Protein AF-A3UFX2-F1 (afdb_monomer_lite)

Foldseek 3Di:
DPDPWDPDCLLAAEEEEEEPQSVLCLLLVVVQDPNSNYDYLYHHPQAQFPPDPPVVPDDPVSNVSNVVVLVVLVVDPRHQEYEYEYQLPPDDLQRVLQRVVSNLVSVHQYEYEAHDFFFPWWLVVCLVDPCNVVPQWARPVGGPDDRVVRRVSVQVSQVVGPNGYYQDLCCLQPDPGHGQADPVRHGQAPTRGHGDNVVSVSSSVSSCVVPVVRSVSSSVSSVVPPPPPPCPVPVDFPWWKKKKWWCAPDPVRHIDIDIDIWTQDPQKTWDWRGDPPDQWIWTKIWGQDPQFKIWIWDWIHDHPPDIWIDTWIFGADPVFTWTWDDGHPITMIMGTD

Structure (mmCIF, N/CA/C/O backbone):
data_AF-A3UFX2-F1
#
_entry.id   AF-A3UFX2-F1
#
loop_
_atom_site.group_PDB
_atom_site.id
_atom_site.type_symbol
_atom_site.label_atom_id
_atom_site.label_alt_id
_atom_site.label_comp_id
_atom_site.label_asym_id
_atom_site.label_entity_id
_atom_site.label_seq_id
_atom_site.pdbx_PDB_ins_code
_atom_site.Cartn_x
_atom_site.Cartn_y
_atom_site.Cartn_z
_atom_site.occupancy
_atom_site.B_iso_or_equiv
_atom_site.auth_seq_id
_atom_site.auth_comp_id
_atom_site.auth_asym_id
_atom_site.auth_atom_id
_atom_site.pdbx_PDB_model_num
ATOM 1 N N . MET A 1 1 ? -16.419 14.878 -4.343 1.00 46.91 1 MET A N 1
ATOM 2 C CA . MET A 1 1 ? -16.082 13.608 -5.010 1.00 46.91 1 MET A CA 1
ATOM 3 C C . MET A 1 1 ? -17.329 12.763 -4.898 1.00 46.91 1 MET A C 1
ATOM 5 O O . MET A 1 1 ? -17.630 12.338 -3.795 1.00 46.91 1 MET A O 1
ATOM 9 N N . GLU A 1 2 ? -18.106 12.630 -5.972 1.00 43.47 2 GLU A N 1
ATOM 10 C CA . GLU A 1 2 ? -19.075 11.531 -6.050 1.00 43.47 2 GLU A CA 1
ATOM 11 C C . GLU A 1 2 ? -18.238 10.257 -6.154 1.00 43.47 2 GLU A C 1
ATOM 13 O O . GLU A 1 2 ? -17.475 10.089 -7.104 1.00 43.47 2 GLU A O 1
ATOM 18 N N . ALA A 1 3 ? -18.242 9.449 -5.099 1.00 51.59 3 ALA A N 1
ATOM 19 C CA . ALA A 1 3 ? -17.440 8.241 -5.040 1.00 51.59 3 ALA A CA 1
ATOM 20 C C . ALA A 1 3 ? -18.077 7.176 -5.945 1.00 51.59 3 ALA A C 1
ATOM 22 O O . ALA A 1 3 ? -19.270 6.910 -5.827 1.00 51.59 3 ALA A O 1
ATOM 23 N N . CYS A 1 4 ? -17.286 6.527 -6.804 1.00 62.62 4 CYS A N 1
ATOM 24 C CA . CYS A 1 4 ? -17.696 5.334 -7.559 1.00 62.62 4 CYS A CA 1
ATOM 25 C C . CYS A 1 4 ? -17.788 4.092 -6.650 1.00 62.62 4 CYS A C 1
ATOM 27 O O . CYS A 1 4 ? -17.358 3.003 -7.029 1.00 62.62 4 CYS A O 1
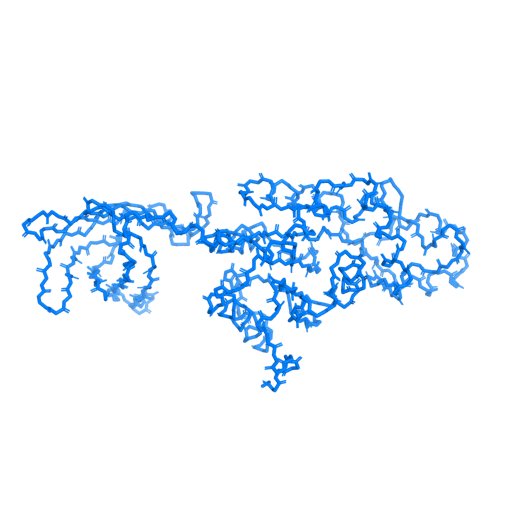ATOM 29 N N . LEU A 1 5 ? -18.281 4.261 -5.423 1.00 70.25 5 LEU A N 1
ATOM 30 C CA . LEU A 1 5 ? -18.506 3.159 -4.506 1.00 70.25 5 LEU A CA 1
ATOM 31 C C . LEU A 1 5 ? -19.819 2.467 -4.889 1.00 70.25 5 LEU A C 1
ATOM 33 O O . LEU A 1 5 ? -20.807 3.150 -5.176 1.00 70.25 5 LEU A O 1
ATOM 37 N N . PRO A 1 6 ? -19.855 1.128 -4.920 1.00 70.56 6 PRO A N 1
ATOM 38 C CA . PRO A 1 6 ? -21.093 0.393 -5.144 1.00 70.56 6 PRO A CA 1
ATOM 39 C C . PRO A 1 6 ? -22.144 0.762 -4.097 1.00 70.56 6 PRO A C 1
ATOM 41 O O . PRO A 1 6 ? -21.811 1.030 -2.948 1.00 70.56 6 PRO A O 1
ATOM 44 N N . ALA A 1 7 ? -23.417 0.770 -4.497 1.00 69.75 7 ALA A N 1
ATOM 45 C CA . ALA A 1 7 ? -24.518 1.122 -3.599 1.00 69.75 7 ALA A CA 1
ATOM 46 C C . ALA A 1 7 ? -24.671 0.136 -2.426 1.00 69.75 7 ALA A C 1
ATOM 48 O O . ALA A 1 7 ? -25.168 0.518 -1.371 1.00 69.75 7 ALA A O 1
ATOM 49 N N . ASP A 1 8 ? -24.237 -1.112 -2.616 1.00 77.50 8 ASP A N 1
ATOM 50 C CA . ASP A 1 8 ? -24.157 -2.123 -1.570 1.00 77.50 8 ASP A CA 1
ATOM 51 C C . ASP A 1 8 ? -22.688 -2.437 -1.270 1.00 77.50 8 ASP A C 1
ATOM 53 O O . ASP A 1 8 ? -21.942 -2.916 -2.130 1.00 77.50 8 ASP A O 1
ATOM 57 N N . LEU A 1 9 ? -22.280 -2.121 -0.042 1.00 81.00 9 LEU A N 1
ATOM 58 C CA . LEU A 1 9 ? -20.939 -2.364 0.477 1.00 81.00 9 LEU A CA 1
ATOM 59 C C . LEU A 1 9 ? -20.921 -3.452 1.555 1.00 81.00 9 LEU A C 1
ATOM 61 O O . LEU A 1 9 ? -19.837 -3.772 2.027 1.00 81.00 9 LEU A O 1
ATOM 65 N N . SER A 1 10 ? -22.079 -4.015 1.920 1.00 77.44 10 SER A N 1
ATOM 66 C CA . SER A 1 10 ? -22.218 -4.961 3.041 1.00 77.44 10 SER A CA 1
ATOM 67 C C . SER A 1 10 ? -21.550 -6.311 2.781 1.00 77.44 10 SER A C 1
ATOM 69 O O . SER A 1 10 ? -21.202 -7.036 3.707 1.00 77.44 10 SER A O 1
ATOM 71 N N . SER A 1 11 ? -21.352 -6.651 1.508 1.00 78.00 11 SER A N 1
ATOM 72 C CA . SER A 1 11 ? -20.624 -7.844 1.084 1.00 78.00 11 SER A CA 1
ATOM 73 C C . SER A 1 11 ? -19.126 -7.600 0.909 1.00 78.00 11 SER A C 1
ATOM 75 O O . SER A 1 11 ? -18.407 -8.552 0.635 1.00 78.00 11 SER A O 1
ATOM 77 N N . LYS A 1 12 ? -18.633 -6.362 1.036 1.00 80.56 12 LYS A N 1
ATOM 78 C CA . LYS A 1 12 ? -17.248 -6.008 0.707 1.00 80.56 12 LYS A CA 1
ATOM 79 C C . LYS A 1 12 ? -16.355 -5.968 1.932 1.00 80.56 12 LYS A C 1
ATOM 81 O O . LYS A 1 12 ? -16.474 -5.063 2.748 1.00 80.56 12 LYS A O 1
ATOM 86 N N . LYS A 1 13 ? -15.397 -6.891 1.977 1.00 90.75 13 LYS A N 1
ATOM 87 C CA . LYS A 1 13 ? -14.519 -7.106 3.134 1.00 90.75 13 LYS A CA 1
ATOM 88 C C . LYS A 1 13 ? -13.084 -6.629 2.943 1.00 90.75 13 LYS A C 1
ATOM 90 O O . LYS A 1 13 ? -12.359 -6.476 3.924 1.00 90.75 13 LYS A O 1
ATOM 95 N N . VAL A 1 14 ? -12.659 -6.424 1.694 1.00 96.69 14 VAL A N 1
ATOM 96 C CA . VAL A 1 14 ? -11.266 -6.102 1.357 1.00 96.69 14 VAL A CA 1
ATOM 97 C C . VAL A 1 14 ? -11.188 -4.717 0.731 1.00 96.69 14 VAL A C 1
ATOM 99 O O . VAL A 1 14 ? -11.785 -4.471 -0.318 1.00 96.69 14 VAL A O 1
ATOM 102 N N . LEU A 1 15 ? -10.425 -3.814 1.345 1.00 97.31 15 LEU A N 1
ATOM 103 C CA . LEU A 1 15 ? -10.184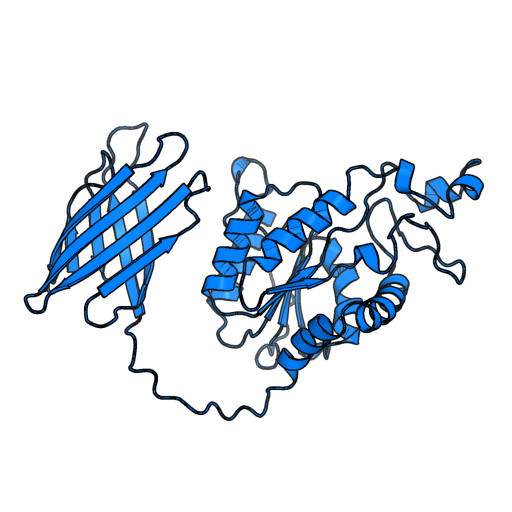 -2.474 0.815 1.00 97.31 15 LEU A CA 1
ATOM 104 C C . LEU A 1 15 ? -8.785 -2.361 0.201 1.00 97.31 15 LEU A C 1
ATOM 106 O O . LEU A 1 15 ? -7.785 -2.449 0.902 1.00 97.31 15 LEU A O 1
ATOM 110 N N . LEU A 1 16 ? -8.714 -2.073 -1.096 1.00 97.94 16 LEU A N 1
ATOM 111 C CA . LEU A 1 16 ? -7.504 -1.649 -1.794 1.00 97.94 16 LEU A CA 1
ATOM 112 C C . LEU A 1 16 ? -7.359 -0.123 -1.719 1.00 97.94 16 LEU A C 1
ATOM 114 O O . LEU A 1 16 ? -8.170 0.613 -2.292 1.00 97.94 16 LEU A O 1
ATOM 118 N N . ILE A 1 17 ? -6.287 0.360 -1.091 1.00 97.88 17 ILE A N 1
ATOM 119 C CA . ILE A 1 17 ? -5.872 1.768 -1.158 1.00 97.88 17 ILE A CA 1
ATOM 120 C C . ILE A 1 17 ? -4.557 1.890 -1.928 1.00 97.88 17 ILE A C 1
ATOM 122 O O . ILE A 1 17 ? -3.595 1.173 -1.657 1.00 97.88 17 ILE A O 1
ATOM 126 N N . ALA A 1 18 ? -4.519 2.782 -2.926 1.00 97.44 18 ALA A N 1
ATOM 127 C CA . ALA A 1 18 ? -3.348 2.879 -3.796 1.00 97.44 18 ALA A CA 1
ATOM 128 C C . ALA A 1 18 ? -3.202 4.173 -4.596 1.00 97.44 18 ALA A C 1
ATOM 130 O O . ALA A 1 18 ? -4.171 4.893 -4.833 1.00 97.44 18 ALA A O 1
ATOM 131 N N . ASP A 1 19 ? -2.009 4.417 -5.129 1.00 96.88 19 ASP A N 1
ATOM 132 C CA . ASP A 1 19 ? -1.825 5.372 -6.226 1.00 96.88 19 ASP A CA 1
ATOM 133 C C . ASP A 1 19 ? -2.115 4.736 -7.606 1.00 96.88 19 ASP A C 1
ATOM 135 O O . ASP A 1 19 ? -3.010 3.906 -7.723 1.00 96.88 19 ASP A O 1
ATOM 139 N N . SER A 1 20 ? -1.407 5.102 -8.681 1.00 96.06 20 SER A N 1
ATOM 140 C CA . SER A 1 20 ? -1.638 4.525 -10.016 1.00 96.06 20 SER A CA 1
ATOM 141 C C . SER A 1 20 ? -1.363 3.018 -10.081 1.00 96.06 20 SER A C 1
ATOM 143 O O . SER A 1 20 ? -1.958 2.330 -10.910 1.00 96.06 20 SER A O 1
ATOM 145 N N . TYR A 1 21 ? -0.557 2.489 -9.159 1.00 97.25 21 TYR A N 1
ATOM 146 C CA . TYR A 1 21 ? -0.215 1.070 -9.062 1.00 97.25 21 TYR A CA 1
ATOM 147 C C . TYR A 1 21 ? -1.401 0.210 -8.595 1.00 97.25 21 TYR A C 1
ATOM 149 O O . TYR A 1 21 ? -1.372 -1.019 -8.708 1.00 97.25 21 TYR A O 1
ATOM 157 N N . GLY A 1 22 ? -2.468 0.834 -8.083 1.00 96.56 22 GLY A N 1
ATOM 158 C CA . GLY A 1 22 ? -3.699 0.136 -7.720 1.00 96.56 22 GLY A CA 1
ATOM 159 C C . GLY A 1 22 ? -4.424 -0.452 -8.921 1.00 96.56 22 GLY A C 1
ATOM 160 O O . GLY A 1 22 ? -4.893 -1.582 -8.845 1.00 96.56 22 GLY A O 1
ATOM 161 N N . ALA A 1 23 ? -4.469 0.270 -10.045 1.00 94.44 23 ALA A N 1
ATOM 162 C CA . ALA A 1 23 ? -5.217 -0.161 -11.228 1.00 94.44 23 ALA A CA 1
ATOM 163 C C . ALA A 1 23 ? -4.697 -1.493 -11.797 1.00 94.44 23 ALA A C 1
ATOM 165 O O . ALA A 1 23 ? -5.484 -2.358 -12.162 1.00 94.44 23 ALA A O 1
ATOM 166 N N . GLU A 1 24 ? -3.379 -1.685 -11.800 1.00 94.50 24 GLU A N 1
ATOM 167 C CA . GLU A 1 24 ? -2.724 -2.933 -12.220 1.00 94.50 24 GLU A CA 1
ATOM 168 C C . GLU A 1 24 ? -2.763 -4.036 -11.145 1.00 94.50 24 GLU A C 1
ATOM 170 O O . GLU A 1 24 ? -2.555 -5.207 -11.447 1.00 94.50 24 GLU A O 1
ATOM 175 N N . THR A 1 25 ? -3.073 -3.685 -9.894 1.00 96.50 25 THR A N 1
ATOM 176 C CA . THR A 1 25 ? -3.201 -4.642 -8.781 1.00 96.50 25 THR A CA 1
ATOM 177 C C . THR A 1 25 ? -4.610 -5.228 -8.678 1.00 96.50 25 THR A C 1
ATOM 179 O O . THR A 1 25 ? -4.762 -6.359 -8.233 1.00 96.50 25 THR A O 1
ATOM 182 N N . ILE A 1 26 ? -5.645 -4.512 -9.125 1.00 96.06 26 ILE A N 1
ATOM 183 C CA . ILE A 1 26 ? -7.027 -5.026 -9.162 1.00 96.06 26 ILE A CA 1
ATOM 184 C C . ILE A 1 26 ? -7.133 -6.379 -9.890 1.00 96.06 26 ILE A C 1
ATOM 186 O O . ILE A 1 26 ? -7.601 -7.321 -9.254 1.00 96.06 26 ILE A O 1
ATOM 190 N N . PRO A 1 27 ? -6.667 -6.545 -11.147 1.00 95.44 27 PRO A N 1
ATOM 191 C CA . PRO A 1 27 ? -6.784 -7.832 -11.838 1.00 95.44 27 PRO A CA 1
ATOM 192 C C . PRO A 1 27 ? -6.003 -8.960 -11.149 1.00 95.44 27 PRO A C 1
ATOM 194 O O . PRO A 1 27 ? -6.374 -10.122 -11.279 1.00 95.44 27 PRO A O 1
ATOM 197 N N . LEU A 1 28 ? -4.945 -8.635 -10.396 1.00 95.19 28 LEU A N 1
ATOM 198 C CA . LEU A 1 28 ? -4.236 -9.602 -9.558 1.00 95.19 28 LEU A CA 1
ATOM 199 C C . LEU A 1 28 ? -5.112 -10.051 -8.376 1.00 95.19 28 LEU A C 1
ATOM 201 O O . LEU A 1 28 ? -5.245 -11.245 -8.134 1.00 95.19 28 LEU A O 1
ATOM 205 N N . LEU A 1 29 ? -5.755 -9.115 -7.672 1.00 96.56 29 LEU A N 1
ATOM 206 C CA . LEU A 1 29 ? -6.655 -9.440 -6.559 1.00 96.56 29 LEU A CA 1
ATOM 207 C C . LEU A 1 29 ? -7.894 -10.214 -7.017 1.00 96.56 29 LEU A C 1
ATOM 209 O O . LEU A 1 29 ? -8.311 -11.140 -6.330 1.00 96.56 29 LEU A O 1
ATOM 213 N N . GLU A 1 30 ? -8.450 -9.888 -8.184 1.00 96.12 30 GLU A N 1
ATOM 214 C CA . GLU A 1 30 ? -9.605 -10.587 -8.768 1.00 96.12 30 GLU A CA 1
ATOM 215 C C . GLU A 1 30 ? -9.309 -12.053 -9.137 1.00 96.12 30 GLU A C 1
ATOM 217 O O . GLU A 1 30 ? -10.238 -12.837 -9.332 1.00 96.12 30 GLU A O 1
ATOM 222 N N . ARG A 1 31 ? -8.031 -12.462 -9.200 1.00 95.31 31 ARG A N 1
ATOM 223 C CA . ARG A 1 31 ? -7.659 -13.884 -9.320 1.00 95.31 31 ARG A CA 1
ATOM 224 C C . ARG A 1 31 ? -7.886 -14.659 -8.029 1.00 95.31 31 ARG A C 1
ATOM 226 O O . ARG A 1 31 ? -8.147 -15.858 -8.088 1.00 95.31 31 ARG A O 1
ATOM 233 N N . TRP A 1 32 ? -7.783 -13.994 -6.883 1.00 95.56 32 TRP A N 1
ATOM 234 C CA . TRP A 1 32 ? -7.834 -14.635 -5.569 1.00 95.56 32 TRP A CA 1
ATOM 235 C C . TRP A 1 32 ? -9.130 -14.359 -4.824 1.00 95.56 32 TRP A C 1
ATOM 237 O O . TRP A 1 32 ? -9.542 -15.166 -3.997 1.00 95.56 32 TRP A O 1
ATOM 247 N N . LEU A 1 33 ? -9.767 -13.230 -5.115 1.00 95.94 33 LEU A N 1
ATOM 248 C CA . LEU A 1 33 ? -10.942 -12.738 -4.423 1.00 95.94 33 LEU A CA 1
ATOM 249 C C . LEU A 1 33 ? -12.073 -12.503 -5.426 1.00 95.94 33 LEU A C 1
ATOM 251 O O . LEU A 1 33 ? -11.826 -11.991 -6.520 1.00 95.94 33 LEU A O 1
ATOM 255 N N . PRO A 1 34 ? -13.329 -12.799 -5.061 1.00 93.69 34 PRO A N 1
ATOM 256 C CA . PRO A 1 34 ? -14.470 -12.357 -5.847 1.00 93.69 34 PRO A CA 1
ATOM 257 C C . PRO A 1 34 ? -14.454 -10.827 -6.016 1.00 93.69 34 PRO A C 1
ATOM 259 O O . PRO A 1 34 ? -14.255 -10.089 -5.051 1.00 93.69 34 PRO A O 1
ATOM 262 N N . SER A 1 35 ? -14.679 -10.325 -7.232 1.00 91.69 35 SER A N 1
ATOM 263 C CA . SER A 1 35 ? -14.623 -8.881 -7.531 1.00 91.69 35 SER A CA 1
ATOM 264 C C . SER A 1 35 ? -15.614 -8.055 -6.700 1.00 91.69 35 SER A C 1
ATOM 266 O O . SER A 1 35 ? -15.398 -6.876 -6.416 1.00 91.69 35 SER A O 1
ATOM 268 N N . ASP A 1 36 ? -16.727 -8.665 -6.289 1.00 89.50 36 ASP A N 1
ATOM 269 C CA . ASP A 1 36 ? -17.715 -8.037 -5.420 1.00 89.50 36 ASP A CA 1
ATOM 270 C C . ASP A 1 36 ? -17.241 -7.896 -3.967 1.00 89.50 36 ASP A C 1
ATOM 272 O O . ASP A 1 36 ? -17.799 -7.050 -3.283 1.00 89.50 36 ASP A O 1
ATOM 276 N N . GLN A 1 37 ? -16.170 -8.573 -3.535 1.00 92.62 37 GLN A N 1
ATOM 277 C CA . GLN A 1 37 ? -15.554 -8.440 -2.203 1.00 92.62 37 GLN A CA 1
ATOM 278 C C . GLN A 1 37 ? -14.554 -7.278 -2.092 1.00 92.62 37 GLN A C 1
ATOM 280 O O . GLN A 1 37 ? -14.164 -6.909 -0.982 1.00 92.62 37 GLN A O 1
ATOM 285 N N . ILE A 1 38 ? -14.142 -6.695 -3.222 1.00 94.62 38 ILE A N 1
ATOM 286 C CA . ILE A 1 38 ? -13.094 -5.670 -3.280 1.00 94.62 38 ILE A CA 1
ATOM 287 C C . ILE A 1 38 ? -13.726 -4.267 -3.317 1.00 94.62 38 ILE A C 1
ATOM 289 O O . ILE A 1 38 ? -14.623 -3.975 -4.120 1.00 94.62 38 ILE A O 1
ATOM 293 N N . ILE A 1 39 ? -13.245 -3.376 -2.451 1.00 95.12 39 ILE A N 1
ATOM 294 C CA . ILE A 1 39 ? -13.417 -1.918 -2.533 1.00 95.12 39 ILE A CA 1
ATOM 295 C C . ILE A 1 39 ? -12.091 -1.339 -3.003 1.00 95.12 39 ILE A C 1
ATOM 297 O O . ILE A 1 39 ? -11.036 -1.782 -2.568 1.00 95.12 39 ILE A O 1
ATOM 301 N N . SER A 1 40 ? -12.127 -0.338 -3.874 1.00 95.81 40 SER A N 1
ATOM 302 C CA . SER A 1 40 ? -10.921 0.264 -4.433 1.00 95.81 40 SER A CA 1
ATOM 303 C C . SER A 1 40 ? -10.983 1.783 -4.304 1.00 95.81 40 SER A C 1
ATOM 305 O O . SER A 1 40 ? -11.872 2.423 -4.867 1.00 95.81 40 SER A O 1
ATOM 307 N N . ILE A 1 41 ? -10.045 2.365 -3.552 1.00 96.25 41 ILE A N 1
ATOM 308 C CA . ILE A 1 41 ? -9.868 3.818 -3.415 1.00 96.25 41 ILE A CA 1
ATOM 309 C C . ILE A 1 41 ? -8.497 4.185 -3.990 1.00 96.25 41 ILE A C 1
ATOM 311 O O . ILE A 1 41 ? -7.496 4.346 -3.283 1.00 96.25 41 ILE A O 1
ATOM 315 N N . VAL A 1 42 ? -8.461 4.311 -5.315 1.00 96.00 42 VAL A N 1
ATOM 316 C CA . VAL A 1 42 ? -7.240 4.396 -6.128 1.00 96.00 42 VAL A CA 1
ATOM 317 C C . VAL A 1 42 ? -7.166 5.746 -6.837 1.00 96.00 42 VAL A C 1
ATOM 319 O O . VAL A 1 42 ? -8.147 6.202 -7.422 1.00 96.00 42 VAL A O 1
ATOM 322 N N . THR A 1 43 ? -6.019 6.426 -6.785 1.00 95.56 43 THR A N 1
ATOM 323 C CA . THR A 1 43 ? -5.811 7.694 -7.513 1.00 95.56 43 THR A CA 1
ATOM 324 C C . THR A 1 43 ? -4.337 7.925 -7.811 1.00 95.56 43 THR A C 1
ATOM 326 O O . THR A 1 43 ? -3.525 8.034 -6.895 1.00 95.56 43 THR A O 1
ATOM 329 N N . GLY A 1 44 ? -4.002 8.066 -9.096 1.00 95.06 44 GLY A N 1
ATOM 330 C CA . GLY A 1 44 ? -2.636 8.312 -9.561 1.00 95.06 44 GLY A CA 1
ATOM 331 C C . GLY A 1 44 ? -1.938 9.461 -8.829 1.00 95.06 44 GLY A C 1
ATOM 332 O O . GLY A 1 44 ? -2.511 10.532 -8.647 1.00 95.06 44 GLY A O 1
ATOM 333 N N . GLY A 1 45 ? -0.695 9.225 -8.403 1.00 92.62 45 GLY A N 1
ATOM 334 C CA . GLY A 1 45 ? 0.141 10.211 -7.709 1.00 92.62 45 GLY A CA 1
ATOM 335 C C . GLY A 1 45 ? -0.204 10.467 -6.235 1.00 92.62 45 GLY A C 1
ATOM 336 O O . GLY A 1 45 ? 0.552 11.168 -5.565 1.00 92.62 45 GLY A O 1
ATOM 337 N N . CYS A 1 46 ? -1.293 9.900 -5.702 1.00 93.88 46 CYS A N 1
ATOM 338 C CA . CYS A 1 46 ? -1.670 10.055 -4.296 1.00 93.88 46 CYS A CA 1
ATOM 339 C C . CYS A 1 46 ? -1.275 8.818 -3.475 1.00 93.88 46 CYS A C 1
ATOM 341 O O . CYS A 1 46 ? -2.077 7.899 -3.287 1.00 93.88 46 CYS A O 1
ATOM 343 N N . VAL A 1 47 ? -0.039 8.821 -2.971 1.00 94.06 47 VAL A N 1
ATOM 344 C CA . VAL A 1 47 ? 0.530 7.759 -2.122 1.00 94.06 47 VAL A CA 1
ATOM 345 C C . VAL A 1 47 ? -0.276 7.629 -0.812 1.00 94.06 47 VAL A C 1
ATOM 347 O O . VAL A 1 47 ? -0.426 8.649 -0.122 1.00 94.06 47 VAL A O 1
ATOM 350 N N . PRO A 1 48 ? -0.771 6.427 -0.454 1.00 95.31 48 PRO A N 1
ATOM 351 C CA . PRO A 1 48 ? -1.570 6.175 0.746 1.00 95.31 48 PRO A CA 1
ATOM 352 C C . PRO A 1 48 ? -0.676 6.101 1.994 1.00 95.31 48 PRO A C 1
ATOM 354 O O . PRO A 1 48 ? -0.255 5.022 2.394 1.00 95.31 48 PRO A O 1
ATOM 357 N N . ILE A 1 49 ? -0.362 7.259 2.578 1.00 92.94 49 ILE A N 1
ATOM 358 C CA . ILE A 1 49 ? 0.378 7.368 3.847 1.00 92.94 49 ILE A CA 1
ATOM 359 C C . ILE A 1 49 ? -0.463 8.081 4.906 1.00 92.94 49 ILE A C 1
ATOM 361 O O . ILE A 1 49 ? -1.224 9.001 4.578 1.00 92.94 49 ILE A O 1
ATOM 365 N N . TYR A 1 50 ? -0.285 7.686 6.166 1.00 92.00 50 TYR A N 1
ATOM 366 C CA . TYR A 1 50 ? -0.977 8.231 7.326 1.00 92.00 50 TYR A CA 1
ATOM 367 C C . TYR A 1 50 ? -0.081 8.302 8.573 1.00 92.00 50 TYR A C 1
ATOM 369 O O . TYR A 1 50 ? 0.569 7.316 8.884 1.00 92.00 50 TYR A O 1
ATOM 377 N N . PRO A 1 51 ? -0.104 9.413 9.334 1.00 88.56 51 PRO A N 1
ATOM 378 C CA . PRO A 1 51 ? -0.630 10.702 8.914 1.00 88.56 51 PRO A CA 1
ATOM 379 C C . PRO A 1 51 ? 0.205 11.235 7.747 1.00 88.56 51 PRO A C 1
ATOM 381 O O . PRO A 1 51 ? 1.368 10.883 7.564 1.00 88.56 51 PRO A O 1
ATOM 384 N N . GLU A 1 52 ? -0.375 12.113 6.937 1.00 80.56 52 GLU A N 1
ATOM 385 C CA . GLU A 1 52 ? 0.364 12.644 5.800 1.00 80.56 52 GLU A CA 1
ATOM 386 C C . GLU A 1 52 ? 1.492 13.571 6.261 1.00 80.56 52 GLU A C 1
ATOM 388 O O . GLU A 1 52 ? 1.288 14.709 6.698 1.00 80.56 52 GLU A O 1
ATOM 393 N N . SER A 1 53 ? 2.714 13.063 6.174 1.00 69.69 53 SER A N 1
ATOM 394 C CA . SER A 1 53 ? 3.911 13.800 6.519 1.00 69.69 53 SER A CA 1
ATOM 395 C C . SER A 1 53 ? 4.214 14.864 5.457 1.00 69.69 53 SER A C 1
ATOM 397 O O . SER A 1 53 ? 4.094 14.650 4.252 1.00 69.69 53 SER A O 1
ATOM 399 N N . GLY A 1 54 ? 4.571 16.075 5.894 1.00 64.31 54 GLY A N 1
ATOM 400 C CA . GLY A 1 54 ? 4.924 17.153 4.962 1.00 64.31 54 GLY A CA 1
ATOM 401 C C . GLY A 1 54 ? 3.768 17.634 4.073 1.00 64.31 54 GLY A C 1
ATOM 402 O O . GLY A 1 54 ? 4.010 18.033 2.929 1.00 64.31 54 GLY A O 1
ATOM 403 N N . ALA A 1 55 ? 2.537 17.642 4.606 1.00 56.56 55 ALA A N 1
ATOM 404 C CA . ALA A 1 55 ? 1.303 18.087 3.945 1.00 56.56 55 ALA A CA 1
ATOM 405 C C . ALA A 1 55 ? 1.405 19.434 3.190 1.00 56.56 55 ALA A C 1
ATOM 407 O O . ALA A 1 55 ? 0.595 19.715 2.320 1.00 56.56 55 ALA A O 1
ATOM 408 N N . SER A 1 56 ? 2.414 20.273 3.432 1.00 58.66 56 SER A N 1
ATOM 409 C CA . SER A 1 56 ? 2.626 21.500 2.654 1.00 58.66 56 SER A CA 1
ATOM 410 C C . SER A 1 56 ? 3.066 21.274 1.197 1.00 58.66 56 SER A C 1
ATOM 412 O O . SER A 1 56 ? 2.944 22.197 0.395 1.00 58.66 56 SER A O 1
ATOM 414 N N . SER A 1 57 ? 3.572 20.088 0.832 1.00 76.81 57 SER A N 1
ATOM 415 C CA . SER A 1 57 ? 4.134 19.818 -0.507 1.00 76.81 57 SER A CA 1
ATOM 416 C C . SER A 1 57 ? 3.225 19.023 -1.451 1.00 76.81 57 SER A C 1
ATOM 418 O O . SER A 1 57 ? 3.455 19.020 -2.661 1.00 76.81 57 SER A O 1
ATOM 420 N N . ARG A 1 58 ? 2.187 18.359 -0.931 1.00 83.88 58 ARG A N 1
ATOM 421 C CA . ARG A 1 58 ? 1.282 17.526 -1.735 1.00 83.88 58 ARG A CA 1
ATOM 422 C C . ARG A 1 58 ? 0.031 18.292 -2.159 1.00 83.88 58 ARG A C 1
ATOM 424 O O . ARG A 1 58 ? -0.458 19.111 -1.382 1.00 83.88 58 ARG A O 1
ATOM 431 N N . PRO A 1 59 ? -0.541 18.007 -3.344 1.00 90.44 59 PRO A N 1
ATOM 432 C CA . PRO A 1 59 ? -1.804 18.611 -3.754 1.00 90.44 59 PRO A CA 1
ATOM 433 C C . PRO A 1 59 ? -2.902 18.366 -2.713 1.00 90.44 59 PRO A C 1
ATOM 435 O O . PRO A 1 59 ? -3.074 17.238 -2.255 1.00 90.44 59 PRO A O 1
ATOM 438 N N . GLU A 1 60 ? -3.687 19.395 -2.388 1.00 91.12 60 GLU A N 1
ATOM 439 C CA . GLU A 1 60 ? -4.794 19.318 -1.417 1.00 91.12 60 GLU A CA 1
ATOM 440 C C . GLU A 1 60 ? -5.778 18.173 -1.732 1.00 91.12 60 GLU A C 1
ATOM 442 O O . GLU A 1 60 ? -6.342 17.545 -0.835 1.00 91.12 60 GLU A O 1
ATOM 447 N N . SER A 1 61 ? -5.957 17.850 -3.017 1.00 92.75 61 SER A N 1
ATOM 448 C CA . SER A 1 61 ? -6.770 16.718 -3.464 1.00 92.75 61 SER A CA 1
ATOM 449 C C . SER A 1 61 ? -6.254 15.371 -2.956 1.00 92.75 61 SER A C 1
ATOM 451 O O . SER A 1 61 ? -7.070 14.555 -2.532 1.00 92.75 61 SER A O 1
ATOM 453 N N . CYS A 1 62 ? -4.935 15.142 -2.955 1.00 93.00 62 CYS A N 1
ATOM 454 C CA . CYS A 1 62 ? -4.351 13.922 -2.397 1.00 93.00 62 CYS A CA 1
ATOM 455 C C . CYS A 1 62 ? -4.507 13.877 -0.879 1.00 93.00 62 CYS A C 1
ATOM 457 O O . CYS A 1 62 ? -4.817 12.820 -0.342 1.00 93.00 62 CYS A O 1
ATOM 459 N N . GLN A 1 63 ? -4.393 15.022 -0.203 1.00 91.25 63 GLN A N 1
ATOM 460 C CA . GLN A 1 63 ? -4.544 15.071 1.252 1.00 91.25 63 GLN A CA 1
ATOM 461 C C . GLN A 1 63 ? -5.962 14.746 1.696 1.00 91.25 63 GLN A C 1
ATOM 463 O O . GLN A 1 63 ? -6.190 13.934 2.591 1.00 91.25 63 GLN A O 1
ATOM 468 N N . ARG A 1 64 ? -6.944 15.341 1.014 1.00 92.19 64 ARG A N 1
ATOM 469 C CA . ARG A 1 64 ? -8.356 15.022 1.222 1.00 92.19 64 ARG A CA 1
ATOM 470 C C . ARG A 1 64 ? -8.667 13.565 0.904 1.00 92.19 64 ARG A C 1
ATOM 472 O O . ARG A 1 64 ? -9.481 12.971 1.599 1.00 92.19 64 ARG A O 1
ATOM 479 N N . LEU A 1 65 ? -8.048 13.003 -0.133 1.00 94.06 65 LEU A N 1
ATOM 480 C CA . LEU A 1 65 ? -8.228 11.597 -0.477 1.00 94.06 65 LEU A CA 1
ATOM 481 C C . LEU A 1 65 ? -7.627 10.670 0.583 1.00 94.06 65 LEU A C 1
ATOM 483 O O . LEU A 1 65 ? -8.279 9.706 0.960 1.00 94.06 65 LEU A O 1
ATOM 487 N N . ASN A 1 66 ? -6.418 10.953 1.070 1.00 94.12 66 ASN A N 1
ATOM 488 C CA . ASN A 1 66 ? -5.805 10.160 2.131 1.00 94.12 66 ASN A CA 1
ATOM 489 C C . ASN A 1 66 ? -6.638 10.240 3.403 1.00 94.12 66 ASN A C 1
ATOM 491 O O . ASN A 1 66 ? -7.012 9.199 3.922 1.00 94.12 66 ASN A O 1
ATOM 495 N N . ARG A 1 67 ? -7.056 11.437 3.826 1.00 94.12 67 ARG A N 1
ATOM 496 C CA . ARG A 1 67 ? -8.000 11.570 4.941 1.00 94.12 67 ARG A CA 1
ATOM 497 C C . ARG A 1 67 ? -9.246 10.706 4.737 1.00 94.12 67 ARG A C 1
ATOM 499 O O . ARG A 1 67 ? -9.551 9.890 5.587 1.00 94.12 67 ARG A O 1
ATOM 506 N N . PHE A 1 68 ? -9.882 10.807 3.570 1.00 95.19 68 PHE A N 1
ATOM 507 C CA . PHE A 1 68 ? -11.040 9.980 3.238 1.00 95.19 68 PHE A CA 1
ATOM 508 C C . PHE A 1 68 ? -10.750 8.472 3.315 1.00 95.19 68 PHE A C 1
ATOM 510 O O . PHE A 1 68 ? -11.590 7.737 3.813 1.00 95.19 68 PHE A O 1
ATOM 517 N N . ARG A 1 69 ? -9.583 7.997 2.853 1.00 96.06 69 ARG A N 1
ATOM 518 C CA . ARG A 1 69 ? -9.198 6.577 2.948 1.00 96.06 69 ARG A CA 1
ATOM 519 C C . ARG A 1 69 ? -9.171 6.098 4.392 1.00 96.06 69 ARG A C 1
ATOM 521 O O . ARG A 1 69 ? -9.753 5.063 4.676 1.00 96.06 69 ARG A O 1
ATOM 528 N N . TYR A 1 70 ? -8.495 6.828 5.272 1.00 96.19 70 TYR A N 1
ATOM 529 C CA . TYR A 1 70 ? -8.298 6.389 6.653 1.00 96.19 70 TYR A CA 1
ATOM 530 C C . TYR A 1 70 ? -9.543 6.621 7.515 1.00 96.19 70 TYR A C 1
ATOM 532 O O . TYR A 1 70 ? -9.898 5.728 8.276 1.00 96.19 70 TYR A O 1
ATOM 540 N N . ASP A 1 71 ? -10.280 7.716 7.300 1.00 94.81 71 ASP A N 1
ATOM 541 C CA . ASP A 1 71 ? -11.604 7.916 7.908 1.00 94.81 71 ASP A CA 1
ATOM 542 C C . ASP A 1 71 ? -12.545 6.761 7.518 1.00 94.81 71 ASP A C 1
ATOM 544 O O . ASP A 1 71 ? -13.171 6.148 8.376 1.00 94.81 71 ASP A O 1
ATOM 548 N N . TYR A 1 72 ? -12.567 6.379 6.235 1.00 94.81 72 TYR A N 1
ATOM 549 C CA . TYR A 1 72 ? -13.365 5.248 5.759 1.00 94.81 72 TYR A CA 1
ATOM 550 C C . TYR A 1 72 ? -12.945 3.916 6.392 1.00 94.81 72 TYR A C 1
ATOM 552 O O . TYR A 1 72 ? -13.803 3.079 6.642 1.00 94.81 72 TYR A O 1
ATOM 560 N N . ILE A 1 73 ? -11.651 3.694 6.647 1.00 95.50 73 ILE A N 1
ATOM 561 C CA . ILE A 1 73 ? -11.184 2.484 7.339 1.00 95.50 73 ILE A CA 1
ATOM 562 C C . ILE A 1 73 ? -11.683 2.480 8.791 1.00 95.50 73 ILE A C 1
ATOM 564 O O . ILE A 1 73 ? -12.220 1.471 9.236 1.00 95.50 73 ILE A O 1
ATOM 568 N N . ALA A 1 74 ? -11.552 3.596 9.514 1.00 93.94 74 ALA A N 1
ATOM 569 C CA . ALA A 1 74 ? -11.984 3.693 10.911 1.00 93.94 74 ALA A CA 1
ATOM 570 C C . ALA A 1 74 ? -13.504 3.593 11.100 1.00 93.94 74 ALA A C 1
ATOM 572 O O . ALA A 1 74 ? -13.964 3.111 12.129 1.00 93.94 74 ALA A O 1
ATOM 573 N N . GLU A 1 75 ? -14.289 4.059 10.129 1.00 93.25 75 GLU A N 1
ATOM 574 C CA . GLU A 1 75 ? -15.755 4.058 10.199 1.00 93.25 75 GLU A CA 1
ATOM 575 C C . GLU A 1 75 ? -16.390 2.711 9.801 1.00 93.25 75 GLU A C 1
ATOM 577 O O . GLU A 1 75 ? -17.613 2.563 9.865 1.00 93.25 75 GLU A O 1
ATOM 582 N N . ARG A 1 76 ? -15.596 1.728 9.356 1.00 90.50 76 ARG A N 1
ATOM 583 C CA . ARG A 1 76 ? -16.092 0.480 8.760 1.00 90.50 76 ARG A CA 1
ATOM 584 C C . ARG A 1 76 ? -15.719 -0.748 9.588 1.00 90.50 76 ARG A C 1
ATOM 586 O O . ARG A 1 76 ? -14.626 -1.285 9.467 1.00 90.50 76 ARG A O 1
ATOM 593 N N . GLU A 1 77 ? -16.688 -1.239 10.357 1.00 90.44 77 GLU A N 1
ATOM 594 C CA . GLU A 1 77 ? -16.550 -2.443 11.197 1.00 90.44 77 GLU A CA 1
ATOM 595 C C . GLU A 1 77 ? -16.585 -3.769 10.411 1.00 90.44 77 GLU A C 1
ATOM 597 O O . GLU A 1 77 ? -16.220 -4.814 10.940 1.00 90.44 77 GLU A O 1
ATOM 602 N N . ASP A 1 78 ? -17.048 -3.751 9.160 1.00 90.50 78 ASP A N 1
ATOM 603 C CA . ASP A 1 78 ? -17.176 -4.931 8.292 1.00 90.50 78 ASP A CA 1
ATOM 604 C C . ASP A 1 78 ? -15.957 -5.160 7.381 1.00 90.50 78 ASP A C 1
ATOM 606 O O . ASP A 1 78 ? -15.918 -6.142 6.633 1.00 90.50 78 ASP A O 1
ATOM 610 N N . LEU A 1 79 ? -14.964 -4.265 7.421 1.00 94.69 79 LEU A N 1
ATOM 611 C CA . LEU A 1 79 ? -13.681 -4.509 6.776 1.00 94.69 79 LEU A CA 1
ATOM 612 C C . LEU A 1 79 ? -12.924 -5.578 7.559 1.00 94.69 79 LEU A C 1
ATOM 614 O O . LEU A 1 79 ? -12.816 -5.522 8.777 1.00 94.69 79 LEU A O 1
ATOM 618 N N . GLU A 1 80 ? -12.357 -6.538 6.840 1.00 95.25 80 GLU A N 1
ATOM 619 C CA . GLU A 1 80 ? -11.537 -7.596 7.434 1.00 95.25 80 GLU A CA 1
ATOM 620 C C . GLU A 1 80 ? -10.073 -7.511 6.976 1.00 95.25 80 GLU A C 1
ATOM 622 O O . GLU A 1 80 ? -9.173 -8.031 7.646 1.00 95.25 80 GLU A O 1
ATOM 627 N N . ALA A 1 81 ? -9.817 -6.857 5.835 1.00 97.56 81 ALA A N 1
ATOM 628 C CA . ALA A 1 81 ? -8.470 -6.667 5.316 1.00 97.56 81 ALA A CA 1
ATOM 629 C C . ALA A 1 81 ? -8.283 -5.365 4.530 1.00 97.56 81 ALA A C 1
ATOM 631 O O . ALA A 1 81 ? -9.169 -4.914 3.797 1.00 97.56 81 ALA A O 1
ATOM 632 N N . ILE A 1 82 ? -7.068 -4.826 4.612 1.00 98.31 82 ILE A N 1
ATOM 633 C CA . ILE A 1 82 ? -6.573 -3.721 3.795 1.00 98.31 82 ILE A CA 1
ATOM 634 C C . ILE A 1 82 ? -5.455 -4.236 2.893 1.00 98.31 82 ILE A C 1
ATOM 636 O O . ILE A 1 82 ? -4.509 -4.860 3.363 1.00 98.31 82 ILE A O 1
ATOM 640 N N . VAL A 1 83 ? -5.532 -3.934 1.600 1.00 98.50 83 VAL A N 1
ATOM 641 C CA . VAL A 1 83 ? -4.429 -4.102 0.652 1.00 98.50 83 VAL A CA 1
ATOM 642 C C . VAL A 1 83 ? -3.858 -2.725 0.336 1.00 98.50 83 VAL A C 1
ATOM 644 O O . VAL A 1 83 ? -4.575 -1.845 -0.145 1.00 98.50 83 VAL A O 1
ATOM 647 N N . ILE A 1 84 ? -2.563 -2.536 0.571 1.00 98.38 84 ILE A N 1
ATOM 648 C CA . ILE A 1 84 ? -1.850 -1.306 0.227 1.00 98.38 84 ILE A CA 1
ATOM 649 C C . ILE A 1 84 ? -0.868 -1.577 -0.899 1.00 98.38 84 ILE A C 1
ATOM 651 O O . ILE A 1 84 ? -0.046 -2.491 -0.834 1.00 98.38 84 ILE A O 1
ATOM 655 N N . VAL A 1 85 ? -0.916 -0.726 -1.918 1.00 97.81 85 VAL A N 1
ATOM 656 C CA . VAL A 1 85 ? 0.081 -0.690 -2.987 1.00 97.81 85 VAL A CA 1
ATOM 657 C C . VAL A 1 85 ? 0.377 0.753 -3.364 1.00 97.81 85 VAL A C 1
ATOM 659 O O . VAL A 1 85 ? -0.522 1.588 -3.438 1.00 97.81 85 VAL A O 1
ATOM 662 N N . SER A 1 86 ? 1.641 1.072 -3.611 1.00 96.56 86 SER A N 1
ATOM 663 C CA . SER A 1 86 ? 2.025 2.403 -4.061 1.00 96.56 86 SER A CA 1
ATOM 664 C C . SER A 1 86 ? 3.325 2.362 -4.850 1.00 96.56 86 SER A C 1
ATOM 666 O O . SER A 1 86 ? 4.086 1.396 -4.813 1.00 96.56 86 SER A O 1
ATOM 668 N N . ASN A 1 87 ? 3.627 3.474 -5.503 1.00 95.00 87 ASN A N 1
ATOM 669 C CA . ASN A 1 87 ? 4.966 3.869 -5.867 1.00 95.00 87 ASN A CA 1
ATOM 670 C C . ASN A 1 87 ? 5.837 4.046 -4.609 1.00 95.00 87 ASN A C 1
ATOM 672 O O . ASN A 1 87 ? 5.998 5.141 -4.060 1.00 95.00 87 ASN A O 1
ATOM 676 N N . TRP A 1 88 ? 6.472 2.952 -4.203 1.00 94.38 88 TRP A N 1
ATOM 677 C CA . TRP A 1 88 ? 7.403 2.903 -3.082 1.00 94.38 88 TRP A CA 1
ATOM 678 C C . TRP A 1 88 ? 8.799 3.475 -3.402 1.00 94.38 88 TRP A C 1
ATOM 680 O O . TRP A 1 88 ? 9.778 3.143 -2.740 1.00 94.38 88 TRP A O 1
ATOM 690 N N . ARG A 1 89 ? 8.947 4.363 -4.387 1.00 92.25 89 ARG A N 1
ATOM 691 C CA . ARG A 1 89 ? 10.238 5.023 -4.636 1.00 92.25 89 ARG A CA 1
ATOM 692 C C . ARG A 1 89 ? 10.531 6.140 -3.634 1.00 92.25 89 ARG A C 1
ATOM 694 O O . ARG A 1 89 ? 11.682 6.358 -3.270 1.00 92.25 89 ARG A O 1
ATOM 701 N N . HIS A 1 90 ? 9.499 6.882 -3.233 1.00 86.25 90 HIS A N 1
ATOM 702 C CA . HIS A 1 90 ? 9.645 8.158 -2.519 1.00 86.25 90 HIS A CA 1
ATOM 703 C C . HIS A 1 90 ? 9.119 8.141 -1.078 1.00 86.25 90 HIS A C 1
ATOM 705 O O . HIS A 1 90 ? 8.987 9.203 -0.472 1.00 86.25 90 HIS A O 1
ATOM 711 N N . TRP A 1 91 ? 8.803 6.967 -0.529 1.00 88.06 91 TRP A N 1
ATOM 712 C CA . TRP A 1 91 ? 8.448 6.854 0.887 1.00 88.06 91 TRP A CA 1
ATOM 713 C C . TRP A 1 91 ? 9.685 6.983 1.768 1.00 88.06 91 TRP A C 1
ATOM 715 O O . TRP A 1 91 ? 10.820 6.725 1.351 1.00 88.06 91 TRP A O 1
ATOM 725 N N . ARG A 1 92 ? 9.430 7.352 3.016 1.00 89.50 92 ARG A N 1
ATOM 726 C CA . ARG A 1 92 ? 10.395 7.308 4.106 1.00 89.50 92 ARG A CA 1
ATOM 727 C C . ARG A 1 92 ? 9.886 6.304 5.119 1.00 89.50 92 ARG A C 1
ATOM 729 O O . ARG A 1 92 ? 8.678 6.162 5.271 1.00 89.50 92 ARG A O 1
ATOM 736 N N . GLU A 1 93 ? 10.798 5.652 5.817 1.00 90.19 93 GLU A N 1
ATOM 737 C CA . GLU A 1 93 ? 10.476 4.605 6.787 1.00 90.19 93 GLU A CA 1
ATOM 738 C C . GLU A 1 93 ? 9.392 5.008 7.781 1.00 90.19 93 GLU A C 1
ATOM 740 O O . GLU A 1 93 ? 8.366 4.341 7.878 1.00 90.19 93 GLU A O 1
ATOM 745 N N . ILE A 1 94 ? 9.547 6.195 8.363 1.00 88.00 94 ILE A N 1
ATOM 746 C CA . ILE A 1 94 ? 8.573 6.794 9.276 1.00 88.00 94 ILE A CA 1
ATOM 747 C C . ILE A 1 94 ? 7.153 6.907 8.696 1.00 88.00 94 ILE A C 1
ATOM 749 O O . ILE A 1 94 ? 6.172 6.792 9.424 1.00 88.00 94 ILE A O 1
ATOM 753 N N . ASP A 1 95 ? 7.012 7.116 7.383 1.00 90.12 95 ASP A N 1
ATOM 754 C CA . ASP A 1 95 ? 5.698 7.223 6.741 1.00 90.12 95 ASP A CA 1
ATOM 755 C C . ASP A 1 95 ? 4.994 5.860 6.691 1.00 90.12 95 ASP A C 1
ATOM 757 O O . ASP A 1 95 ? 3.768 5.794 6.740 1.00 90.12 95 ASP A O 1
ATOM 761 N N . MET A 1 96 ? 5.760 4.771 6.594 1.00 92.00 96 MET A N 1
ATOM 762 C CA . MET A 1 96 ? 5.223 3.412 6.528 1.00 92.00 96 MET A CA 1
ATOM 763 C C . MET A 1 96 ? 4.906 2.870 7.908 1.00 92.00 96 MET A C 1
ATOM 765 O O . MET A 1 96 ? 3.803 2.372 8.098 1.00 92.00 96 MET A O 1
ATOM 769 N N . VAL A 1 97 ? 5.829 3.040 8.859 1.00 93.56 97 VAL A N 1
ATOM 770 C CA . VAL A 1 97 ? 5.628 2.644 10.261 1.00 93.56 97 VAL A CA 1
ATOM 771 C C . VAL A 1 97 ? 4.353 3.291 10.799 1.00 93.56 97 VAL A C 1
ATOM 773 O O . VAL A 1 97 ? 3.421 2.587 11.165 1.00 93.56 97 VAL A O 1
ATOM 776 N N . SER A 1 98 ? 4.216 4.615 10.678 1.00 92.19 98 SER A N 1
ATOM 777 C CA . SER A 1 98 ? 3.005 5.310 11.139 1.00 92.19 98 SER A CA 1
ATOM 778 C C . SER A 1 98 ? 1.714 4.875 10.426 1.00 92.19 98 SER A C 1
ATOM 780 O O . SER A 1 98 ? 0.651 4.797 11.050 1.00 92.19 98 SER A O 1
ATOM 782 N N . THR A 1 99 ? 1.788 4.538 9.132 1.00 95.00 99 THR A N 1
ATOM 783 C CA . THR A 1 99 ? 0.626 4.031 8.385 1.00 95.00 99 THR A CA 1
ATOM 784 C C . THR A 1 99 ? 0.218 2.644 8.875 1.00 95.00 99 THR A C 1
ATOM 786 O O . THR A 1 99 ? -0.975 2.351 8.990 1.00 95.00 99 THR A O 1
ATOM 789 N N . PHE A 1 100 ? 1.195 1.781 9.141 1.00 95.44 100 PHE A N 1
ATOM 790 C CA . PHE A 1 100 ? 0.966 0.398 9.544 1.00 95.44 100 PHE A CA 1
ATOM 791 C C . PHE A 1 100 ? 0.569 0.296 11.011 1.00 95.44 100 PHE A C 1
ATOM 793 O O . PHE A 1 100 ? -0.356 -0.451 11.308 1.00 95.44 100 PHE A O 1
ATOM 800 N N . ASP A 1 101 ? 1.151 1.115 11.889 1.00 93.31 101 ASP A N 1
ATOM 801 C CA . ASP A 1 101 ? 0.709 1.301 13.275 1.00 93.31 101 ASP A CA 1
ATOM 802 C C . ASP A 1 101 ? -0.781 1.624 13.323 1.00 93.31 101 ASP A C 1
ATOM 804 O O . ASP A 1 101 ? -1.545 0.977 14.041 1.00 93.31 101 ASP A O 1
ATOM 808 N N . TYR A 1 102 ? -1.214 2.594 12.512 1.00 95.50 102 TYR A N 1
ATOM 809 C CA . TYR A 1 102 ? -2.617 2.979 12.459 1.00 95.50 102 TYR A CA 1
ATOM 810 C C . TYR A 1 102 ? -3.513 1.810 12.040 1.00 95.50 102 TYR A C 1
ATOM 812 O O . TYR A 1 102 ? -4.485 1.516 12.728 1.00 95.50 102 TYR A O 1
ATOM 820 N N . ILE A 1 103 ? -3.190 1.108 10.952 1.00 94.88 103 ILE A N 1
ATOM 821 C CA . ILE A 1 103 ? -4.033 0.005 10.460 1.00 94.88 103 ILE A CA 1
ATOM 822 C C . ILE A 1 103 ? -4.015 -1.186 11.419 1.00 94.88 103 ILE A C 1
ATOM 824 O O . ILE A 1 103 ? -5.065 -1.763 11.697 1.00 94.88 103 ILE A O 1
ATOM 828 N N . SER A 1 104 ? -2.845 -1.523 11.957 1.00 92.62 104 SER A N 1
ATOM 829 C CA . SER A 1 104 ? -2.676 -2.593 12.939 1.00 92.62 104 SER A CA 1
ATOM 830 C C . SER A 1 104 ? -3.475 -2.310 14.213 1.00 92.62 104 SER A C 1
ATOM 832 O O . SER A 1 104 ? -4.128 -3.208 14.744 1.00 92.62 104 SER A O 1
ATOM 834 N N . SER A 1 105 ? -3.545 -1.044 14.649 1.00 94.50 105 SER A N 1
ATOM 835 C CA . SER A 1 105 ? -4.353 -0.642 15.812 1.00 94.50 105 SER A CA 1
ATOM 836 C C . SER A 1 105 ? -5.857 -0.904 15.649 1.00 94.50 105 SER A C 1
ATOM 838 O O . SER A 1 105 ? -6.578 -0.977 16.642 1.00 94.50 105 SER A O 1
ATOM 840 N N . LEU A 1 106 ? -6.329 -1.091 14.412 1.00 94.88 106 LEU A N 1
ATOM 841 C CA . LEU A 1 106 ? -7.719 -1.428 14.094 1.00 94.88 106 LEU A CA 1
ATOM 842 C C . LEU A 1 106 ? -7.970 -2.945 14.048 1.00 94.88 106 LEU A C 1
ATOM 844 O O . LEU A 1 106 ? -9.097 -3.369 13.808 1.00 94.88 106 LEU A O 1
ATOM 848 N N . GLY A 1 107 ? -6.938 -3.771 14.253 1.00 94.88 107 GLY A N 1
ATOM 849 C CA . GLY A 1 107 ? -7.045 -5.233 14.245 1.00 94.88 107 GLY A CA 1
ATOM 850 C C . GLY A 1 107 ? -7.334 -5.844 12.868 1.00 94.88 107 GLY A C 1
ATOM 851 O O . GLY A 1 107 ? -7.747 -7.000 12.787 1.00 94.88 107 GLY A O 1
ATOM 852 N N . LEU A 1 108 ? -7.138 -5.081 11.790 1.00 95.56 108 LEU A N 1
ATOM 853 C CA . LEU A 1 108 ? -7.373 -5.524 10.415 1.00 95.56 108 LEU A CA 1
ATOM 854 C C . LEU A 1 108 ? -6.183 -6.323 9.880 1.00 95.56 108 LEU A C 1
ATOM 856 O O . LEU A 1 108 ? -5.033 -6.042 10.214 1.00 95.56 108 LEU A O 1
ATOM 860 N N . ASN A 1 109 ? -6.443 -7.270 8.973 1.00 97.56 109 ASN A N 1
ATOM 861 C CA . ASN A 1 109 ? -5.356 -7.901 8.225 1.00 97.56 109 ASN A CA 1
ATOM 862 C C . ASN A 1 109 ? -4.759 -6.888 7.241 1.00 97.56 109 ASN A C 1
ATOM 864 O O . ASN A 1 109 ? -5.484 -6.303 6.432 1.00 97.56 109 ASN A O 1
ATOM 868 N N . LEU A 1 110 ? -3.442 -6.707 7.260 1.00 98.12 110 LEU A N 1
ATOM 869 C CA . LEU A 1 110 ? -2.748 -5.785 6.365 1.00 98.12 110 LEU A CA 1
ATOM 870 C C . LEU A 1 110 ? -1.951 -6.562 5.315 1.00 98.12 110 LEU A C 1
ATOM 872 O O . LEU A 1 110 ? -1.049 -7.323 5.638 1.00 98.12 110 LEU A O 1
ATOM 876 N N . PHE A 1 111 ? -2.234 -6.332 4.038 1.00 98.50 111 PHE A N 1
ATOM 877 C CA . PHE A 1 111 ? -1.483 -6.888 2.917 1.00 98.50 111 PHE A CA 1
ATOM 878 C C . PHE A 1 111 ? -0.750 -5.765 2.193 1.00 98.50 111 PHE A C 1
ATOM 880 O O . PHE A 1 111 ? -1.372 -4.854 1.646 1.00 98.50 111 PHE A O 1
ATOM 887 N N . VAL A 1 112 ? 0.575 -5.832 2.147 1.00 98.44 112 VAL A N 1
ATOM 888 C CA . VAL A 1 112 ? 1.403 -4.819 1.487 1.00 98.44 112 VAL A CA 1
ATOM 889 C C . VAL A 1 112 ? 2.006 -5.412 0.230 1.00 98.44 112 VAL A C 1
ATOM 891 O O . VAL A 1 112 ? 2.804 -6.347 0.281 1.00 98.44 112 VAL A O 1
ATOM 894 N N . VAL A 1 113 ? 1.630 -4.854 -0.915 1.00 98.31 113 VAL A N 1
ATOM 895 C CA . VAL A 1 113 ? 2.201 -5.223 -2.209 1.00 98.31 113 VAL A CA 1
ATOM 896 C C . VAL A 1 113 ? 3.562 -4.562 -2.347 1.00 98.31 113 VAL A C 1
ATOM 898 O O . VAL A 1 113 ? 3.668 -3.340 -2.268 1.00 98.31 113 VAL A O 1
ATOM 901 N N . GLY A 1 114 ? 4.596 -5.374 -2.558 1.00 97.50 114 GLY A N 1
ATOM 902 C CA . GLY A 1 114 ? 5.977 -4.925 -2.673 1.00 97.50 114 GLY A CA 1
ATOM 903 C C . GLY A 1 114 ? 6.238 -3.935 -3.813 1.00 97.50 114 GLY A C 1
ATOM 904 O O . GLY A 1 114 ? 5.420 -3.724 -4.711 1.00 97.50 114 GLY A O 1
ATOM 905 N N . ALA A 1 115 ? 7.416 -3.315 -3.774 1.00 96.94 115 ALA A N 1
ATOM 906 C CA . ALA A 1 115 ? 7.867 -2.364 -4.781 1.00 96.94 115 ALA A CA 1
ATOM 907 C C . ALA A 1 115 ? 8.099 -3.034 -6.130 1.00 96.94 115 ALA A C 1
ATOM 909 O O . ALA A 1 115 ? 8.653 -4.129 -6.218 1.00 96.94 115 ALA A O 1
ATOM 910 N N . ARG A 1 116 ? 7.686 -2.341 -7.191 1.00 96.38 116 ARG A N 1
ATOM 911 C CA . ARG A 1 116 ? 7.926 -2.732 -8.581 1.00 96.38 116 ARG A CA 1
ATOM 912 C C . ARG A 1 116 ? 9.064 -1.887 -9.156 1.00 96.38 116 ARG A C 1
ATOM 914 O O . ARG A 1 116 ? 9.233 -0.734 -8.737 1.00 96.38 116 ARG A O 1
ATOM 921 N N . PRO A 1 117 ? 9.852 -2.427 -10.097 1.00 97.19 117 PRO A N 1
ATOM 922 C CA . PRO A 1 117 ? 10.930 -1.673 -10.708 1.00 97.19 117 PRO A CA 1
ATOM 923 C C . PRO A 1 117 ? 10.369 -0.449 -11.438 1.00 97.19 117 PRO A C 1
ATOM 925 O O . PRO A 1 117 ? 9.262 -0.467 -11.972 1.00 97.19 117 PRO A O 1
ATOM 928 N N . GLN A 1 118 ? 11.149 0.627 -11.440 1.00 97.44 118 GLN A N 1
ATOM 929 C CA . GLN A 1 118 ? 10.911 1.791 -12.287 1.00 97.44 118 GLN A CA 1
ATOM 930 C C . GLN A 1 118 ? 12.171 2.088 -13.067 1.00 97.44 118 GLN A C 1
ATOM 932 O O . GLN A 1 118 ? 13.283 1.970 -12.541 1.00 97.44 118 GLN A O 1
ATOM 937 N N . TYR A 1 119 ? 11.975 2.533 -14.295 1.00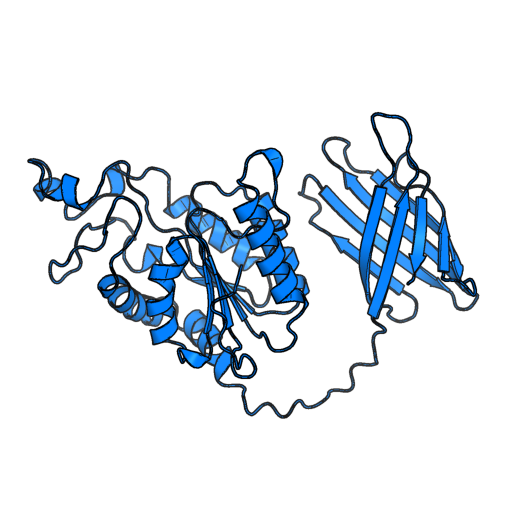 98.12 119 TYR A N 1
ATOM 938 C CA . TYR A 1 119 ? 13.031 2.703 -15.268 1.00 98.12 119 TYR A CA 1
ATOM 939 C C . TYR A 1 119 ? 13.233 4.172 -15.624 1.00 98.12 119 TYR A C 1
ATOM 941 O O . TYR A 1 119 ? 12.316 4.992 -15.540 1.00 98.12 119 TYR A O 1
ATOM 949 N N . SER A 1 120 ? 14.463 4.527 -15.989 1.00 97.75 120 SER A N 1
ATOM 950 C CA . SER A 1 120 ? 14.791 5.879 -16.448 1.00 97.75 120 SER A CA 1
ATOM 951 C C . SER A 1 120 ? 14.231 6.172 -17.840 1.00 97.75 120 SER A C 1
ATOM 953 O O . SER A 1 120 ? 14.075 7.336 -18.191 1.00 97.75 120 SER A O 1
ATOM 955 N N . GLU A 1 121 ? 13.914 5.124 -18.603 1.00 97.56 121 GLU A N 1
ATOM 956 C CA . GLU A 1 121 ? 13.419 5.187 -19.977 1.00 97.56 121 GLU A CA 1
ATOM 957 C C . GLU A 1 121 ? 11.991 4.647 -20.076 1.00 97.56 121 GLU A C 1
ATOM 959 O O . GLU A 1 121 ? 11.588 3.771 -19.306 1.00 97.56 121 GLU A O 1
ATOM 964 N N . ASN A 1 122 ? 11.242 5.117 -21.074 1.00 98.19 122 ASN A N 1
ATOM 965 C CA . ASN A 1 122 ? 10.011 4.456 -21.494 1.00 98.19 122 ASN A CA 1
ATOM 966 C C . ASN A 1 122 ? 10.365 3.104 -22.140 1.00 98.19 122 ASN A C 1
ATOM 968 O O . ASN A 1 122 ? 11.106 3.067 -23.122 1.00 98.19 122 ASN A O 1
ATOM 972 N N . ILE A 1 123 ? 9.864 1.995 -21.585 1.00 98.19 123 ILE A N 1
ATOM 973 C CA . ILE A 1 123 ? 10.271 0.656 -22.030 1.00 98.19 123 ILE A CA 1
ATOM 974 C C . ILE A 1 123 ? 9.878 0.363 -23.485 1.00 98.19 123 ILE A C 1
ATOM 976 O O . ILE A 1 123 ? 10.774 -0.027 -24.231 1.00 98.19 123 ILE A O 1
ATOM 980 N N . PRO A 1 124 ? 8.626 0.578 -23.941 1.00 98.31 124 PRO A N 1
ATOM 981 C CA . PRO A 1 124 ? 8.290 0.435 -25.359 1.00 98.31 124 PRO A CA 1
ATOM 982 C C . PRO A 1 124 ? 9.258 1.173 -26.301 1.00 98.31 124 PRO A C 1
ATOM 984 O O . PRO A 1 124 ? 9.803 0.571 -27.224 1.00 98.31 124 PRO A O 1
ATOM 987 N N . GLU A 1 125 ? 9.544 2.450 -26.029 1.00 98.12 125 GLU A N 1
ATOM 988 C CA . GLU A 1 125 ? 10.458 3.254 -26.855 1.00 98.12 125 GLU A CA 1
ATOM 989 C C . GLU A 1 125 ? 11.903 2.732 -26.813 1.00 98.12 125 GLU A C 1
ATOM 991 O O . GLU A 1 125 ? 12.605 2.719 -27.829 1.00 98.12 125 GLU A O 1
ATOM 996 N N . LEU A 1 126 ? 12.354 2.264 -25.645 1.00 97.69 126 LEU A N 1
ATOM 997 C CA . LEU A 1 126 ? 13.672 1.661 -25.475 1.00 97.69 126 LEU A CA 1
ATOM 998 C C . LEU A 1 126 ? 13.813 0.374 -26.303 1.00 97.69 126 LEU A C 1
ATOM 1000 O O . LEU A 1 126 ? 14.871 0.143 -26.898 1.00 97.69 126 LEU A O 1
ATOM 1004 N N . LEU A 1 127 ? 12.765 -0.448 -26.364 1.00 97.50 127 LEU A N 1
ATOM 1005 C CA . LEU A 1 127 ? 12.753 -1.689 -27.139 1.00 97.50 127 LEU A CA 1
ATOM 1006 C C . LEU A 1 127 ? 12.743 -1.448 -28.656 1.00 97.50 127 LEU A C 1
ATOM 1008 O O . LEU A 1 127 ? 13.383 -2.201 -29.389 1.00 97.50 127 LEU A O 1
ATOM 1012 N N . ASP A 1 128 ? 12.114 -0.365 -29.112 1.00 97.75 128 ASP A N 1
ATOM 1013 C CA . ASP A 1 128 ? 12.113 0.051 -30.523 1.00 97.75 128 ASP A CA 1
ATOM 1014 C C . ASP A 1 128 ? 13.436 0.711 -30.969 1.00 97.75 128 ASP A C 1
ATOM 1016 O O . ASP A 1 128 ? 13.664 0.967 -32.157 1.00 97.75 128 ASP A O 1
ATOM 1020 N N . SER A 1 129 ? 14.340 0.991 -30.030 1.00 97.44 129 SER A N 1
ATOM 1021 C CA . SER A 1 129 ? 15.629 1.624 -30.310 1.00 97.44 129 SER A CA 1
ATOM 1022 C C . SER A 1 129 ? 16.682 0.635 -30.862 1.00 97.44 129 SER A C 1
ATOM 1024 O O . SER A 1 129 ? 16.560 -0.582 -30.700 1.00 97.44 129 SER A O 1
ATOM 1026 N N . PRO A 1 130 ? 17.810 1.120 -31.430 1.00 97.81 130 PRO A N 1
ATOM 1027 C CA . PRO A 1 130 ? 18.905 0.253 -31.887 1.00 97.81 130 PRO A CA 1
ATOM 1028 C C . PRO A 1 130 ? 19.525 -0.646 -30.804 1.00 97.81 130 PRO A C 1
ATOM 1030 O O . PRO A 1 130 ? 20.226 -1.603 -31.136 1.00 97.81 130 PRO A O 1
ATOM 1033 N N . ILE A 1 131 ? 19.304 -0.336 -29.521 1.00 97.06 131 ILE A N 1
ATOM 1034 C CA . ILE A 1 131 ? 19.803 -1.123 -28.385 1.00 97.06 131 ILE A CA 1
ATOM 1035 C C . ILE A 1 131 ? 18.747 -2.064 -27.791 1.00 97.06 131 ILE A C 1
ATOM 1037 O O . ILE A 1 131 ? 19.105 -2.862 -26.927 1.00 97.06 131 ILE A O 1
ATOM 1041 N N . GLY A 1 132 ? 17.496 -2.033 -28.267 1.00 96.81 132 GLY A N 1
ATOM 1042 C CA . GLY A 1 132 ? 16.398 -2.896 -27.811 1.00 96.81 132 GLY A CA 1
ATOM 1043 C C . GLY A 1 132 ? 16.773 -4.382 -27.691 1.00 96.81 132 GLY A C 1
ATOM 1044 O O . GLY A 1 132 ? 16.638 -4.957 -26.608 1.00 96.81 132 GLY A O 1
ATOM 1045 N N . PRO A 1 133 ? 17.388 -4.996 -28.727 1.00 96.44 133 PRO A N 1
ATOM 1046 C CA . PRO A 1 133 ? 17.851 -6.386 -28.674 1.00 96.44 133 PRO A CA 1
ATOM 1047 C C . PRO A 1 133 ? 18.810 -6.725 -27.531 1.00 96.44 133 PRO A C 1
ATOM 1049 O O . PRO A 1 133 ? 18.915 -7.886 -27.147 1.00 96.44 133 PRO A O 1
ATOM 1052 N N . GLN A 1 134 ? 19.524 -5.734 -26.996 1.00 95.94 134 GLN A N 1
ATOM 1053 C CA . GLN A 1 134 ? 20.502 -5.923 -25.924 1.00 95.94 134 GLN A CA 1
ATOM 1054 C C . GLN A 1 134 ? 19.869 -5.857 -24.531 1.00 95.94 134 GLN A C 1
ATOM 1056 O O . GLN A 1 134 ? 20.518 -6.250 -23.568 1.00 95.94 134 GLN A O 1
ATOM 1061 N N . VAL A 1 135 ? 18.642 -5.338 -24.416 1.00 96.69 135 VAL A N 1
ATOM 1062 C CA . VAL A 1 135 ? 18.003 -5.027 -23.126 1.00 96.69 135 VAL A CA 1
ATOM 1063 C C . VAL A 1 135 ? 16.743 -5.843 -22.857 1.00 96.69 135 VAL A C 1
ATOM 1065 O O . VAL A 1 135 ? 16.247 -5.816 -21.738 1.00 96.69 135 VAL A O 1
ATOM 1068 N N . TYR A 1 136 ? 16.243 -6.608 -23.837 1.00 95.38 136 TYR A N 1
ATOM 1069 C CA . TYR A 1 136 ? 15.030 -7.424 -23.676 1.00 95.38 136 TYR A CA 1
ATOM 1070 C C . TYR A 1 136 ? 15.052 -8.325 -22.438 1.00 95.38 136 TYR A C 1
ATOM 1072 O O . TYR A 1 136 ? 14.032 -8.470 -21.767 1.00 95.38 136 TYR A O 1
ATOM 1080 N N . ASN A 1 137 ? 16.207 -8.926 -22.146 1.00 96.19 137 ASN A N 1
ATOM 1081 C CA . ASN A 1 137 ? 16.347 -9.893 -21.059 1.00 96.19 137 ASN A CA 1
ATOM 1082 C C . ASN A 1 137 ? 16.691 -9.246 -19.714 1.00 96.19 137 ASN A C 1
ATOM 1084 O O . ASN A 1 137 ? 16.552 -9.906 -18.690 1.00 96.19 137 ASN A O 1
ATOM 1088 N N . ASP A 1 138 ? 17.173 -8.002 -19.715 1.00 97.56 138 ASP A N 1
ATOM 1089 C CA . ASP A 1 138 ? 17.633 -7.349 -18.496 1.00 97.56 138 ASP A CA 1
ATOM 1090 C C . ASP A 1 138 ? 17.584 -5.817 -18.604 1.00 97.56 138 ASP A C 1
ATOM 1092 O O . ASP A 1 138 ? 18.403 -5.168 -19.266 1.00 97.56 138 ASP A O 1
ATOM 1096 N N . LEU A 1 139 ? 16.612 -5.241 -17.903 1.00 97.62 139 LEU A N 1
ATOM 1097 C CA . LEU A 1 139 ? 16.396 -3.809 -17.750 1.00 97.62 139 LEU A CA 1
ATOM 1098 C C . LEU A 1 139 ? 17.079 -3.231 -16.502 1.00 97.62 139 LEU A C 1
ATOM 1100 O O . LEU A 1 139 ? 16.966 -2.028 -16.263 1.00 97.62 139 LEU A O 1
ATOM 1104 N N . SER A 1 140 ? 17.806 -4.031 -15.715 1.00 96.06 140 SER A N 1
ATOM 1105 C CA . SER A 1 140 ? 18.293 -3.619 -14.387 1.00 96.06 140 SER A CA 1
ATOM 1106 C C . SER A 1 140 ? 19.203 -2.391 -14.430 1.00 96.06 140 SER A C 1
ATOM 1108 O O . SER A 1 140 ? 19.194 -1.567 -13.519 1.00 96.06 140 SER A O 1
ATOM 1110 N N . ARG A 1 141 ? 19.930 -2.187 -15.538 1.00 95.81 141 ARG A N 1
ATOM 1111 C CA . ARG A 1 141 ? 20.772 -0.993 -15.746 1.00 95.81 141 ARG A CA 1
ATOM 1112 C C . ARG A 1 141 ? 19.996 0.327 -15.833 1.00 95.81 141 ARG A C 1
ATOM 1114 O O . ARG A 1 141 ? 20.612 1.386 -15.770 1.00 95.81 141 ARG A O 1
ATOM 1121 N N . TYR A 1 142 ? 18.682 0.263 -16.031 1.00 97.31 142 TYR A N 1
ATOM 1122 C CA . TYR A 1 142 ? 17.796 1.422 -16.125 1.00 97.31 142 TYR A CA 1
ATOM 1123 C C . TYR A 1 142 ? 17.023 1.680 -14.836 1.00 97.31 142 TYR A C 1
ATOM 1125 O O . TYR A 1 142 ? 16.230 2.618 -14.803 1.00 97.31 142 TYR A O 1
ATOM 1133 N N . HIS A 1 143 ? 17.223 0.877 -13.786 1.00 96.75 143 HIS A N 1
ATOM 1134 C CA . HIS A 1 143 ? 16.563 1.099 -12.507 1.00 96.75 143 HIS A CA 1
ATOM 1135 C C . HIS A 1 143 ? 16.854 2.500 -11.965 1.00 96.75 143 HIS A C 1
ATOM 1137 O O . HIS A 1 143 ? 18.003 2.931 -11.865 1.00 96.75 143 HIS A O 1
ATOM 1143 N N . VAL A 1 144 ? 15.797 3.216 -11.581 1.00 96.81 144 VAL A N 1
ATOM 1144 C CA . VAL A 1 144 ? 15.915 4.562 -10.990 1.00 96.81 144 VAL A CA 1
ATOM 1145 C C . VAL A 1 144 ? 16.164 4.534 -9.478 1.00 96.81 144 VAL A C 1
ATOM 1147 O O . VAL A 1 144 ? 16.354 5.592 -8.875 1.00 96.81 144 VAL A O 1
ATOM 1150 N N . TYR A 1 145 ? 16.118 3.347 -8.866 1.00 95.94 145 TYR A N 1
ATOM 1151 C CA . TYR A 1 145 ? 16.424 3.067 -7.461 1.00 95.94 145 TYR A CA 1
ATOM 1152 C C . TYR A 1 145 ? 16.687 1.565 -7.258 1.00 95.94 145 TYR A C 1
ATOM 1154 O O . TYR A 1 145 ? 16.323 0.760 -8.115 1.00 95.94 145 TYR A O 1
ATOM 1162 N N . ASP A 1 146 ? 17.283 1.178 -6.126 1.00 96.06 146 ASP A N 1
ATOM 1163 C CA . ASP A 1 146 ? 17.431 -0.235 -5.758 1.00 96.06 146 ASP A CA 1
ATOM 1164 C C . ASP A 1 146 ? 16.089 -0.799 -5.262 1.00 96.06 146 ASP A C 1
ATOM 1166 O O . ASP A 1 146 ? 15.653 -0.581 -4.128 1.00 96.06 146 ASP A O 1
ATOM 1170 N N . VAL A 1 147 ? 15.388 -1.489 -6.161 1.00 96.00 147 VAL A N 1
ATOM 1171 C CA . VAL A 1 147 ? 14.072 -2.069 -5.880 1.00 96.00 147 VAL A CA 1
ATOM 1172 C C . VAL A 1 147 ? 14.153 -3.290 -4.954 1.00 96.00 147 VAL A C 1
ATOM 1174 O O . VAL A 1 147 ? 13.192 -3.560 -4.229 1.00 96.00 147 VAL A O 1
ATOM 1177 N N . HIS A 1 148 ? 15.285 -4.001 -4.916 1.00 96.00 148 HIS A N 1
ATOM 1178 C CA . HIS A 1 148 ? 15.477 -5.149 -4.026 1.00 96.00 148 HIS A CA 1
ATOM 1179 C C . HIS A 1 148 ? 15.687 -4.681 -2.593 1.00 96.00 148 HIS A C 1
ATOM 1181 O O . HIS A 1 148 ? 15.004 -5.170 -1.694 1.00 96.00 148 HIS A O 1
ATOM 1187 N N . GLU A 1 149 ? 16.549 -3.679 -2.392 1.00 95.94 149 GLU A N 1
ATOM 1188 C CA . GLU A 1 149 ? 16.734 -3.030 -1.092 1.00 95.94 149 GLU A CA 1
ATOM 1189 C C . GLU A 1 149 ? 15.399 -2.487 -0.570 1.00 95.94 149 GLU A C 1
ATOM 1191 O O . GLU A 1 149 ? 15.026 -2.729 0.578 1.00 95.94 149 GLU A O 1
ATOM 1196 N N . LYS A 1 150 ? 14.615 -1.827 -1.433 1.00 95.56 150 LYS A N 1
ATOM 1197 C CA . LYS A 1 150 ? 13.300 -1.301 -1.046 1.00 95.56 150 LYS A CA 1
ATOM 1198 C C . LYS A 1 150 ? 12.294 -2.383 -0.665 1.00 95.56 150 LYS A C 1
ATOM 1200 O O . LYS A 1 150 ? 11.553 -2.191 0.296 1.00 95.56 150 LYS A O 1
ATOM 1205 N N . ASN A 1 151 ? 12.255 -3.508 -1.381 1.00 97.38 151 ASN A N 1
ATOM 1206 C CA . ASN A 1 151 ? 11.403 -4.636 -0.997 1.00 97.38 151 ASN A CA 1
ATOM 1207 C C . ASN A 1 151 ? 11.879 -5.310 0.292 1.00 97.38 151 ASN A C 1
ATOM 1209 O O . ASN A 1 151 ? 11.037 -5.717 1.083 1.00 97.38 151 ASN A O 1
ATOM 1213 N N . ALA A 1 152 ? 13.191 -5.412 0.522 1.00 96.94 152 ALA A N 1
ATOM 1214 C CA . ALA A 1 152 ? 13.729 -5.946 1.769 1.00 96.94 152 ALA A CA 1
ATOM 1215 C C . ALA A 1 152 ? 13.313 -5.076 2.965 1.00 96.94 152 ALA A C 1
ATOM 1217 O O . ALA A 1 152 ? 12.759 -5.605 3.923 1.00 96.94 152 ALA A O 1
ATOM 1218 N N . GLN A 1 153 ? 13.466 -3.750 2.852 1.00 96.75 153 GLN A N 1
ATOM 1219 C CA . GLN A 1 153 ? 13.018 -2.791 3.871 1.00 96.75 153 GLN A CA 1
ATOM 1220 C C . GLN A 1 153 ? 11.509 -2.903 4.134 1.00 96.75 153 GLN A C 1
ATOM 1222 O O . GLN A 1 153 ? 11.087 -3.013 5.278 1.00 96.75 153 GLN A O 1
ATOM 1227 N N . LEU A 1 154 ? 10.679 -2.920 3.082 1.00 97.31 154 LEU A N 1
ATOM 1228 C CA . LEU A 1 154 ? 9.230 -3.081 3.250 1.00 97.31 154 LEU A CA 1
ATOM 1229 C C . LEU A 1 154 ? 8.870 -4.424 3.889 1.00 97.31 154 LEU A C 1
ATOM 1231 O O . LEU A 1 154 ? 8.010 -4.463 4.759 1.00 97.31 154 LEU A O 1
ATOM 1235 N N . SER A 1 155 ? 9.515 -5.514 3.475 1.00 98.06 155 SER A N 1
ATOM 1236 C CA . SER A 1 155 ? 9.268 -6.840 4.040 1.00 98.06 155 SER A CA 1
ATOM 1237 C C . SER A 1 155 ? 9.632 -6.908 5.520 1.00 98.06 155 SER A C 1
ATOM 1239 O O . SER A 1 155 ? 8.923 -7.567 6.275 1.00 98.06 155 SER A O 1
ATOM 1241 N N . GLU A 1 156 ? 10.727 -6.263 5.925 1.00 97.88 156 GLU A N 1
ATOM 1242 C CA . GLU A 1 156 ? 11.156 -6.185 7.322 1.00 97.88 156 GLU A CA 1
ATOM 1243 C C . GLU A 1 156 ? 10.140 -5.410 8.163 1.00 97.88 156 GLU A C 1
ATOM 1245 O O . GLU A 1 156 ? 9.659 -5.940 9.163 1.00 97.88 156 GLU A O 1
ATOM 1250 N N . ILE A 1 157 ? 9.736 -4.220 7.703 1.00 96.94 157 ILE A N 1
ATOM 1251 C CA . ILE A 1 157 ? 8.729 -3.395 8.385 1.00 96.94 157 ILE A CA 1
ATOM 1252 C C . ILE A 1 157 ? 7.404 -4.152 8.488 1.00 96.94 157 ILE A C 1
ATOM 1254 O O . ILE A 1 157 ? 6.819 -4.219 9.554 1.00 96.94 157 ILE A O 1
ATOM 1258 N N . VAL A 1 158 ? 6.916 -4.763 7.407 1.00 98.00 158 VAL A N 1
ATOM 1259 C CA . VAL A 1 158 ? 5.646 -5.513 7.438 1.00 98.00 158 VAL A CA 1
ATOM 1260 C C . VAL A 1 158 ? 5.723 -6.705 8.392 1.00 98.00 158 VAL A C 1
ATOM 1262 O O . VAL A 1 158 ? 4.753 -6.994 9.086 1.00 98.00 158 VAL A O 1
ATOM 1265 N N . GLY A 1 159 ? 6.877 -7.371 8.461 1.00 97.44 159 GLY A N 1
ATOM 1266 C CA . GLY A 1 159 ? 7.108 -8.504 9.353 1.00 97.44 159 GLY A CA 1
ATOM 1267 C C . GLY A 1 159 ? 7.165 -8.149 10.840 1.00 97.44 159 GLY A C 1
ATOM 1268 O O . GLY A 1 159 ? 7.124 -9.067 11.658 1.00 97.44 159 GLY A O 1
ATOM 1269 N N . SER A 1 160 ? 7.243 -6.865 11.212 1.00 97.19 160 SER A N 1
ATOM 1270 C CA . SER A 1 160 ? 7.176 -6.439 12.616 1.00 97.19 160 SER A CA 1
ATOM 1271 C C . SER A 1 160 ? 5.749 -6.247 13.135 1.00 97.19 160 SER A C 1
ATOM 1273 O O . SER A 1 160 ? 5.584 -5.909 14.306 1.00 97.19 160 SER A O 1
ATOM 1275 N N . TYR A 1 161 ? 4.727 -6.455 12.297 1.00 96.88 161 TYR A N 1
ATOM 1276 C CA . TYR A 1 161 ? 3.320 -6.322 12.669 1.00 96.88 161 TYR A CA 1
ATOM 1277 C C . TYR A 1 161 ? 2.597 -7.667 12.646 1.00 96.88 161 TYR A C 1
ATOM 1279 O O . TYR A 1 161 ? 2.726 -8.456 11.707 1.00 96.88 161 TYR A O 1
ATOM 1287 N N . ASP A 1 162 ? 1.760 -7.896 13.655 1.00 95.12 162 ASP A N 1
ATOM 1288 C CA . ASP A 1 162 ? 0.832 -9.022 13.655 1.00 95.12 162 ASP A CA 1
ATOM 1289 C C . ASP A 1 162 ? -0.213 -8.866 12.539 1.00 95.12 162 ASP A C 1
ATOM 1291 O O . ASP A 1 162 ? -0.545 -7.757 12.113 1.00 95.12 162 ASP A O 1
ATOM 1295 N N . ASN A 1 163 ? -0.731 -9.996 12.045 1.00 95.44 163 ASN A N 1
ATOM 1296 C CA . ASN A 1 163 ? -1.737 -10.055 10.972 1.00 95.44 163 ASN A CA 1
ATOM 1297 C C . ASN A 1 163 ? -1.363 -9.248 9.713 1.00 95.44 163 ASN A C 1
ATOM 1299 O O . ASN A 1 163 ? -2.236 -8.798 8.967 1.00 95.44 163 ASN A O 1
ATOM 1303 N N . SER A 1 164 ? -0.062 -9.071 9.478 1.00 97.88 164 SER A N 1
ATOM 1304 C CA . SER A 1 164 ? 0.472 -8.306 8.361 1.00 97.88 164 SER A CA 1
ATOM 1305 C C . SER A 1 164 ? 1.277 -9.202 7.428 1.00 97.88 164 SER A C 1
ATOM 1307 O O . SER A 1 164 ? 2.036 -10.071 7.855 1.00 97.88 164 SER A O 1
ATOM 1309 N N . TYR A 1 165 ? 1.088 -9.011 6.126 1.00 98.38 165 TYR A N 1
ATOM 1310 C CA . TYR A 1 165 ? 1.597 -9.898 5.092 1.00 98.38 165 TYR A CA 1
ATOM 1311 C C . TYR A 1 165 ? 2.238 -9.098 3.966 1.00 98.38 165 TYR A C 1
ATOM 1313 O O . TYR A 1 165 ? 1.639 -8.182 3.397 1.00 98.38 165 TYR A O 1
ATOM 1321 N N . PHE A 1 166 ? 3.459 -9.478 3.606 1.00 98.44 166 PHE A N 1
ATOM 1322 C CA . PHE A 1 166 ? 4.172 -8.881 2.489 1.00 98.44 166 PHE A CA 1
ATOM 1323 C C . PHE A 1 166 ? 3.976 -9.722 1.229 1.00 98.44 166 PHE A C 1
ATOM 1325 O O . PHE A 1 166 ? 4.302 -10.905 1.210 1.00 98.44 166 PHE A O 1
ATOM 1332 N N . LEU A 1 167 ? 3.461 -9.105 0.168 1.00 97.88 167 LEU A N 1
ATOM 1333 C CA . LEU A 1 167 ? 3.322 -9.704 -1.155 1.00 97.88 167 LEU A CA 1
ATOM 1334 C C . LEU A 1 167 ? 4.527 -9.298 -2.007 1.00 97.88 167 LEU A C 1
ATOM 1336 O O . LEU A 1 167 ? 4.525 -8.242 -2.647 1.00 97.88 167 LEU A O 1
ATOM 1340 N N . ASN A 1 168 ? 5.561 -10.142 -2.040 1.00 97.25 168 ASN A N 1
ATOM 1341 C CA . ASN A 1 168 ? 6.777 -9.881 -2.816 1.00 97.25 168 ASN A CA 1
ATOM 1342 C C . ASN A 1 168 ? 6.549 -10.100 -4.323 1.00 97.25 168 ASN A C 1
ATOM 1344 O O . ASN A 1 168 ? 6.926 -11.128 -4.887 1.00 97.25 168 ASN A O 1
ATOM 1348 N N . VAL A 1 169 ? 5.905 -9.129 -4.971 1.00 95.88 169 VAL A N 1
ATOM 1349 C CA . VAL A 1 169 ? 5.655 -9.148 -6.419 1.00 95.88 169 VAL A CA 1
ATOM 1350 C C . VAL A 1 169 ? 6.945 -9.122 -7.226 1.00 95.88 169 VAL A C 1
ATOM 1352 O O . VAL A 1 169 ? 6.988 -9.734 -8.284 1.00 95.88 169 VAL A O 1
ATOM 1355 N N . LEU A 1 170 ? 7.997 -8.466 -6.725 1.00 95.94 170 LEU A N 1
ATOM 1356 C CA . LEU A 1 170 ? 9.271 -8.338 -7.429 1.00 95.94 170 LEU A CA 1
ATOM 1357 C C . LEU A 1 170 ? 9.887 -9.715 -7.700 1.00 95.94 170 LEU A C 1
ATOM 1359 O O . LEU A 1 170 ? 10.176 -10.043 -8.847 1.00 95.94 170 LEU A O 1
ATOM 1363 N N . ARG A 1 171 ? 9.984 -10.562 -6.669 1.00 93.75 171 ARG A N 1
ATOM 1364 C CA . ARG A 1 171 ? 10.574 -11.906 -6.776 1.00 93.75 171 ARG A CA 1
ATOM 1365 C C . ARG A 1 171 ? 9.853 -12.812 -7.781 1.00 93.75 171 ARG A C 1
ATOM 1367 O O . ARG A 1 171 ? 10.451 -13.753 -8.290 1.00 93.75 171 ARG A O 1
ATOM 1374 N N . ALA A 1 172 ? 8.581 -12.541 -8.079 1.00 91.25 172 ALA A N 1
ATOM 1375 C CA . ALA A 1 172 ? 7.803 -13.337 -9.023 1.00 91.25 172 ALA A CA 1
ATOM 1376 C C . ALA A 1 172 ? 8.253 -13.169 -10.488 1.00 91.25 172 ALA A C 1
ATOM 1378 O O . ALA A 1 172 ? 7.975 -14.045 -11.304 1.00 91.25 172 ALA A O 1
ATOM 1379 N N . PHE A 1 173 ? 8.929 -12.068 -10.842 1.00 92.06 173 PHE A N 1
ATOM 1380 C CA . PHE A 1 173 ? 9.301 -11.790 -12.239 1.00 92.06 173 PHE A CA 1
ATOM 1381 C C . PHE A 1 173 ? 10.644 -11.078 -12.437 1.00 92.06 173 PHE A C 1
ATOM 1383 O O . PHE A 1 173 ? 11.140 -11.047 -13.560 1.00 92.06 173 PHE A O 1
ATOM 1390 N N . CYS A 1 174 ? 11.216 -10.487 -11.391 1.00 94.06 174 CYS A N 1
ATOM 1391 C CA . CYS A 1 174 ? 12.501 -9.807 -11.421 1.00 94.06 174 CYS A CA 1
ATOM 1392 C C . CYS A 1 174 ? 13.307 -10.168 -10.171 1.00 94.06 174 CYS A C 1
ATOM 1394 O O . CYS A 1 174 ? 13.260 -9.471 -9.162 1.00 94.06 174 CYS A O 1
ATOM 1396 N N . ASP A 1 175 ? 13.999 -11.306 -10.227 1.00 89.50 175 ASP A N 1
ATOM 1397 C CA . ASP A 1 175 ? 14.838 -11.798 -9.127 1.00 89.50 175 ASP A CA 1
ATOM 1398 C C . ASP A 1 175 ? 16.279 -11.280 -9.253 1.00 89.50 175 ASP A C 1
ATOM 1400 O O . ASP A 1 175 ? 16.673 -10.371 -8.538 1.00 89.50 175 ASP A O 1
ATOM 1404 N N . GLU A 1 176 ? 17.057 -11.786 -10.212 1.00 89.62 176 GLU A N 1
ATOM 1405 C CA . GLU A 1 176 ? 18.389 -11.232 -10.523 1.00 89.62 176 GLU A CA 1
ATOM 1406 C C . GLU A 1 176 ? 18.365 -10.273 -11.718 1.00 89.62 176 GLU A C 1
ATOM 1408 O O . GLU A 1 176 ? 19.199 -9.377 -11.825 1.00 89.62 176 GLU A O 1
ATOM 1413 N N . VAL A 1 177 ? 17.416 -10.479 -12.633 1.00 94.25 177 VAL A N 1
ATOM 1414 C CA . VAL A 1 177 ? 17.252 -9.695 -13.858 1.00 94.25 177 VAL A CA 1
ATOM 1415 C C . VAL A 1 177 ? 15.792 -9.318 -14.033 1.00 94.25 177 VAL A C 1
ATOM 1417 O O . VAL A 1 177 ? 14.898 -10.120 -13.770 1.00 94.25 177 VAL A O 1
ATOM 1420 N N . CYS A 1 178 ? 15.559 -8.099 -14.508 1.00 96.94 178 CYS A N 1
ATOM 1421 C CA . CYS A 1 178 ? 14.231 -7.581 -14.818 1.00 96.94 178 CYS A CA 1
ATOM 1422 C C . CYS A 1 178 ? 13.987 -7.671 -16.333 1.00 96.94 178 CYS A C 1
ATOM 1424 O O . CYS A 1 178 ? 14.467 -6.799 -17.062 1.00 96.94 178 CYS A O 1
ATOM 1426 N N . PRO A 1 179 ? 13.261 -8.677 -16.846 1.00 97.31 179 PRO A N 1
ATOM 1427 C CA . PRO A 1 179 ? 12.996 -8.780 -18.276 1.00 97.31 179 PRO A CA 1
ATOM 1428 C C . PRO A 1 179 ? 11.995 -7.711 -18.727 1.00 97.31 179 PRO A C 1
ATOM 1430 O O . PRO A 1 179 ? 11.136 -7.280 -17.959 1.00 97.31 179 PRO A O 1
ATOM 1433 N N . ALA A 1 180 ? 12.073 -7.308 -19.996 1.00 97.44 180 ALA A N 1
ATOM 1434 C CA . ALA A 1 180 ? 11.085 -6.425 -20.617 1.00 97.44 180 ALA A CA 1
ATOM 1435 C C . ALA A 1 180 ? 9.865 -7.194 -21.154 1.00 97.44 180 ALA A C 1
ATOM 1437 O O . ALA A 1 180 ? 8.776 -6.630 -21.277 1.00 97.44 180 ALA A O 1
ATOM 1438 N N . LEU A 1 181 ? 10.056 -8.474 -21.487 1.00 96.88 181 LEU A N 1
ATOM 1439 C CA . LEU A 1 181 ? 9.062 -9.342 -22.114 1.00 96.88 181 LEU A CA 1
ATOM 1440 C C . LEU A 1 181 ? 8.759 -10.558 -21.228 1.00 96.88 181 LEU A C 1
ATOM 1442 O O . LEU A 1 181 ? 9.650 -11.099 -20.575 1.00 96.88 181 LEU A O 1
ATOM 1446 N N . MET A 1 182 ? 7.511 -11.017 -21.254 1.00 95.50 182 MET A N 1
ATOM 1447 C CA . MET A 1 182 ? 7.106 -12.316 -20.715 1.00 95.50 182 MET A CA 1
ATOM 1448 C C . MET A 1 182 ? 7.682 -13.466 -21.568 1.00 95.50 182 MET A C 1
ATOM 1450 O O . MET A 1 182 ? 8.091 -13.236 -22.711 1.00 95.50 182 MET A O 1
ATOM 1454 N N . PRO A 1 183 ? 7.692 -14.723 -21.072 1.00 94.69 183 PRO A N 1
ATOM 1455 C CA . PRO A 1 183 ? 8.213 -15.870 -21.826 1.00 94.69 183 PRO A CA 1
ATOM 1456 C C . PRO A 1 183 ? 7.557 -16.106 -23.197 1.00 94.69 183 PRO A C 1
ATOM 1458 O O . PRO A 1 183 ? 8.170 -16.708 -24.077 1.00 94.69 183 PRO A O 1
ATOM 1461 N N . ASP A 1 184 ? 6.322 -15.638 -23.392 1.00 95.19 184 ASP A N 1
ATOM 1462 C CA . ASP A 1 184 ? 5.582 -15.715 -24.657 1.00 95.19 184 ASP A CA 1
ATOM 1463 C C . ASP A 1 184 ? 5.867 -14.538 -25.616 1.00 95.19 184 ASP A C 1
ATOM 1465 O O . ASP A 1 184 ? 5.282 -14.459 -26.698 1.00 95.19 184 ASP A O 1
ATOM 1469 N N . GLY A 1 185 ? 6.778 -13.636 -25.239 1.00 96.12 185 GLY A N 1
ATOM 1470 C CA . GLY A 1 185 ? 7.194 -12.475 -26.023 1.00 96.12 185 GLY A CA 1
ATOM 1471 C C . GLY A 1 185 ? 6.309 -11.239 -25.859 1.00 96.12 185 GLY A C 1
ATOM 1472 O O . GLY A 1 185 ? 6.573 -10.228 -26.509 1.00 96.12 185 GLY A O 1
ATOM 1473 N N . GLN A 1 186 ? 5.273 -11.281 -25.018 1.00 96.81 186 GLN A N 1
ATOM 1474 C CA . GLN A 1 186 ? 4.445 -10.106 -24.748 1.00 96.81 186 GLN A CA 1
ATOM 1475 C C . GLN A 1 186 ? 5.158 -9.097 -23.843 1.00 96.81 186 GLN A C 1
ATOM 1477 O O . GLN A 1 186 ? 5.935 -9.461 -22.965 1.00 96.81 186 GLN A O 1
ATOM 1482 N N . LEU A 1 187 ? 4.859 -7.814 -24.037 1.00 96.38 187 LEU A N 1
ATOM 1483 C CA . LEU A 1 187 ? 5.454 -6.724 -23.270 1.00 96.38 187 LEU A CA 1
ATOM 1484 C C . LEU A 1 187 ? 4.908 -6.671 -21.836 1.00 96.38 187 LEU A C 1
ATOM 1486 O O . LEU A 1 187 ? 3.694 -6.690 -21.636 1.00 96.38 187 LEU A O 1
ATOM 1490 N N . ILE A 1 188 ? 5.804 -6.556 -20.851 1.00 97.06 188 ILE A N 1
ATOM 1491 C CA . ILE A 1 188 ? 5.431 -6.426 -19.433 1.00 97.06 188 ILE A CA 1
ATOM 1492 C C . ILE A 1 188 ? 4.973 -4.998 -19.117 1.00 97.06 188 ILE A C 1
ATOM 1494 O O . ILE A 1 188 ? 3.950 -4.812 -18.459 1.00 97.06 188 ILE A O 1
ATOM 1498 N N . TYR A 1 189 ? 5.708 -3.993 -19.600 1.00 97.44 189 TYR A N 1
ATOM 1499 C CA . TYR A 1 189 ? 5.543 -2.592 -19.206 1.00 97.44 189 TYR A CA 1
ATOM 1500 C C . TYR A 1 189 ? 4.832 -1.756 -20.270 1.00 97.44 189 TYR A C 1
ATOM 1502 O O . TYR A 1 189 ? 5.151 -1.828 -21.453 1.00 97.44 189 TYR A O 1
ATOM 1510 N N . MET A 1 190 ? 3.894 -0.916 -19.843 1.00 97.38 190 MET A N 1
ATOM 1511 C CA . MET A 1 190 ? 3.220 0.064 -20.699 1.00 97.38 190 MET A CA 1
ATOM 1512 C C . MET A 1 190 ? 4.025 1.357 -20.858 1.00 97.38 190 MET A C 1
ATOM 1514 O O . MET A 1 190 ? 3.909 2.040 -21.874 1.00 97.38 190 MET A O 1
ATOM 1518 N N . ASP A 1 191 ? 4.809 1.707 -19.842 1.00 97.62 191 ASP A N 1
ATOM 1519 C CA . ASP A 1 191 ? 5.679 2.877 -19.820 1.00 97.62 191 ASP A CA 1
ATOM 1520 C C . ASP A 1 191 ? 6.968 2.559 -19.038 1.00 97.62 191 ASP A C 1
ATOM 1522 O O . ASP A 1 191 ? 7.502 1.458 -19.152 1.00 97.62 191 ASP A O 1
ATOM 1526 N N . SER A 1 192 ? 7.518 3.515 -18.290 1.00 97.75 192 SER A N 1
ATOM 1527 C CA . SER A 1 192 ? 8.707 3.312 -17.461 1.00 97.75 192 SER A CA 1
ATOM 1528 C C . SER A 1 192 ? 8.425 2.694 -16.082 1.00 97.75 192 SER A C 1
ATOM 1530 O O . SER A 1 192 ? 9.361 2.501 -15.307 1.00 97.75 192 SER A O 1
ATOM 1532 N N . ALA A 1 193 ? 7.167 2.419 -15.731 1.00 96.75 193 ALA A N 1
ATOM 1533 C CA . ALA A 1 193 ? 6.765 2.049 -14.373 1.00 96.75 193 ALA A CA 1
ATOM 1534 C C . ALA A 1 193 ? 5.558 1.097 -14.306 1.00 96.75 193 ALA A C 1
ATOM 1536 O O . ALA A 1 193 ? 5.543 0.183 -13.486 1.00 96.75 193 ALA A O 1
ATOM 1537 N N . HIS A 1 194 ? 4.544 1.320 -15.141 1.00 97.81 194 HIS A N 1
ATOM 1538 C CA . HIS A 1 194 ? 3.278 0.595 -15.108 1.00 97.81 194 HIS A CA 1
ATOM 1539 C C . HIS A 1 194 ? 3.319 -0.639 -16.002 1.00 97.81 194 HIS A C 1
ATOM 1541 O O . HIS A 1 194 ? 3.938 -0.647 -17.070 1.00 97.81 194 HIS A O 1
ATOM 1547 N N . THR A 1 195 ? 2.602 -1.668 -15.581 1.00 96.75 195 THR A N 1
ATOM 1548 C CA . THR A 1 195 ? 2.529 -2.974 -16.229 1.00 96.75 195 THR A CA 1
ATOM 1549 C C . THR A 1 195 ? 1.202 -3.177 -16.952 1.00 96.75 195 THR A C 1
ATOM 1551 O O . THR A 1 195 ? 0.179 -2.572 -16.627 1.00 96.75 195 THR A O 1
ATOM 1554 N N . GLY A 1 196 ? 1.222 -4.018 -17.985 1.00 92.44 196 GLY A N 1
ATOM 1555 C CA . GLY A 1 196 ? 0.025 -4.379 -18.737 1.00 92.44 196 GLY A CA 1
ATOM 1556 C C . GLY A 1 196 ? -0.874 -5.371 -17.980 1.00 92.44 196 GLY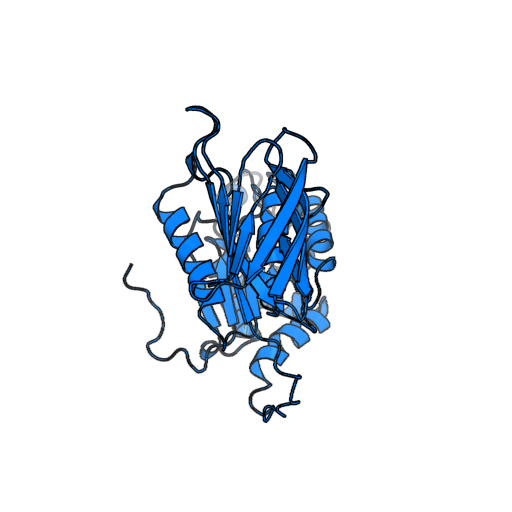 A C 1
ATOM 1557 O O . GLY A 1 196 ? -0.400 -6.145 -17.152 1.00 92.44 196 GLY A O 1
ATOM 1558 N N . PRO A 1 197 ? -2.175 -5.451 -18.308 1.00 88.06 197 PRO A N 1
ATOM 1559 C CA . PRO A 1 197 ? -3.114 -6.340 -17.615 1.00 88.06 197 PRO A CA 1
ATOM 1560 C C . PRO A 1 197 ? -2.795 -7.835 -17.773 1.00 88.06 197 PRO A C 1
ATOM 1562 O O . PRO A 1 197 ? -3.138 -8.628 -16.901 1.00 88.06 197 PRO A O 1
ATOM 1565 N N . VAL A 1 198 ? -2.131 -8.250 -18.861 1.00 90.88 198 VAL A N 1
ATOM 1566 C CA . VAL A 1 198 ? -1.761 -9.667 -19.045 1.00 90.88 198 VAL A CA 1
ATOM 1567 C C . VAL A 1 198 ? -0.701 -10.098 -18.030 1.00 90.88 198 VAL A C 1
ATOM 1569 O O . VAL A 1 198 ? -0.733 -11.224 -17.535 1.00 90.88 198 VAL A O 1
ATOM 1572 N N . PHE A 1 199 ? 0.178 -9.176 -17.647 1.00 94.12 199 PHE A N 1
ATOM 1573 C CA . PHE A 1 199 ? 1.220 -9.429 -16.667 1.00 94.12 199 PHE A CA 1
ATOM 1574 C C . PHE A 1 199 ? 0.666 -9.728 -15.269 1.00 94.12 199 PHE A C 1
ATOM 1576 O O . PHE A 1 199 ? 1.225 -10.561 -14.560 1.00 94.12 199 PHE A O 1
ATOM 1583 N N . ALA A 1 200 ? -0.472 -9.133 -14.893 1.00 92.75 200 ALA A N 1
ATOM 1584 C CA . ALA A 1 200 ? -1.127 -9.427 -13.619 1.00 92.75 200 ALA A CA 1
ATOM 1585 C C . ALA A 1 200 ? -1.496 -10.916 -13.490 1.00 92.75 200 ALA A C 1
ATOM 1587 O O . ALA A 1 200 ? -1.265 -11.519 -12.445 1.00 92.75 200 ALA A O 1
ATOM 1588 N N . ASN A 1 201 ? -1.990 -11.535 -14.570 1.00 90.44 201 ASN A N 1
ATOM 1589 C CA . ASN A 1 201 ? -2.295 -12.968 -14.585 1.00 90.44 201 ASN A CA 1
ATOM 1590 C C . ASN A 1 201 ? -1.038 -13.829 -14.467 1.00 90.44 201 ASN A C 1
ATOM 1592 O O . ASN A 1 201 ? -1.052 -14.816 -13.740 1.00 90.44 201 ASN A O 1
ATOM 1596 N N . TYR A 1 202 ? 0.027 -13.447 -15.174 1.00 94.19 202 TYR A N 1
ATOM 1597 C CA . TYR A 1 202 ? 1.309 -14.142 -15.119 1.00 94.19 202 TYR A CA 1
ATOM 1598 C C . TYR A 1 202 ? 1.904 -14.106 -13.706 1.00 94.19 202 TYR A C 1
ATOM 1600 O O . TYR A 1 202 ? 2.316 -15.139 -13.177 1.00 94.19 202 TYR A O 1
ATOM 1608 N N . ILE A 1 203 ? 1.908 -12.930 -13.069 1.00 95.62 203 ILE A N 1
ATOM 1609 C CA . ILE A 1 203 ? 2.388 -12.771 -11.695 1.00 95.62 203 ILE A CA 1
ATOM 1610 C C . ILE A 1 203 ? 1.532 -13.563 -10.707 1.00 95.62 203 ILE A C 1
ATOM 1612 O O . ILE A 1 203 ? 2.097 -14.136 -9.778 1.00 95.62 203 ILE A O 1
ATOM 1616 N N . ALA A 1 204 ? 0.207 -13.604 -10.883 1.00 95.19 204 ALA A N 1
ATOM 1617 C CA . ALA A 1 204 ? -0.685 -14.321 -9.971 1.00 95.19 204 ALA A CA 1
ATOM 1618 C C . ALA A 1 204 ? -0.249 -15.782 -9.789 1.00 95.19 204 ALA A C 1
ATOM 1620 O O . ALA A 1 204 ? -0.037 -16.218 -8.660 1.00 95.19 204 ALA A O 1
ATOM 1621 N N . ASP A 1 205 ? -0.007 -16.488 -10.898 1.00 94.81 205 ASP A N 1
ATOM 1622 C CA . ASP A 1 205 ? 0.407 -17.896 -10.883 1.00 94.81 205 ASP A CA 1
ATOM 1623 C C . ASP A 1 205 ? 1.771 -18.084 -10.182 1.00 94.81 205 ASP A C 1
ATOM 1625 O O . ASP A 1 205 ? 1.986 -19.043 -9.438 1.00 94.81 205 ASP A O 1
ATOM 1629 N N . HIS A 1 206 ? 2.702 -17.142 -10.374 1.00 95.19 206 HIS A N 1
ATOM 1630 C CA . HIS A 1 206 ? 4.019 -17.184 -9.730 1.00 95.19 206 HIS A CA 1
ATOM 1631 C C . HIS A 1 206 ? 3.939 -16.885 -8.230 1.00 95.19 206 HIS A C 1
ATOM 1633 O O . HIS A 1 206 ? 4.664 -17.491 -7.440 1.00 95.19 206 HIS A O 1
ATOM 1639 N N . LEU A 1 207 ? 3.056 -15.974 -7.820 1.00 96.31 207 LEU A N 1
ATOM 1640 C CA . LEU A 1 207 ? 2.833 -15.645 -6.414 1.00 96.31 207 LEU A CA 1
ATOM 1641 C C . LEU A 1 207 ? 2.141 -16.775 -5.661 1.00 96.31 207 LEU A C 1
ATOM 1643 O O . LEU A 1 207 ? 2.537 -17.061 -4.536 1.00 96.31 207 LEU A O 1
ATOM 1647 N N . GLU A 1 208 ? 1.175 -17.453 -6.277 1.00 95.94 208 GLU A N 1
ATOM 1648 C CA . GLU A 1 208 ? 0.544 -18.647 -5.701 1.00 95.94 208 GLU A CA 1
ATOM 1649 C C . GLU A 1 208 ? 1.575 -19.746 -5.415 1.00 95.94 208 GLU A C 1
ATOM 1651 O O . GLU A 1 208 ? 1.529 -20.387 -4.366 1.00 95.94 208 GLU A O 1
ATOM 1656 N N . ALA A 1 209 ? 2.547 -19.927 -6.313 1.00 95.38 209 ALA A N 1
ATOM 1657 C CA . ALA A 1 209 ? 3.628 -20.886 -6.116 1.00 95.38 209 ALA A CA 1
ATOM 1658 C C . ALA A 1 209 ? 4.662 -20.421 -5.072 1.00 95.38 209 ALA A C 1
ATOM 1660 O O . ALA A 1 209 ? 5.155 -21.232 -4.288 1.00 95.38 209 ALA A O 1
ATOM 1661 N N . ALA A 1 210 ? 5.018 -19.134 -5.074 1.00 95.06 210 ALA A N 1
ATOM 1662 C CA . ALA A 1 210 ? 6.105 -18.602 -4.251 1.00 95.06 210 ALA A CA 1
ATOM 1663 C C . ALA A 1 210 ? 5.681 -18.215 -2.825 1.00 95.06 210 ALA A C 1
ATOM 1665 O O . ALA A 1 210 ? 6.515 -18.223 -1.922 1.00 95.06 210 ALA A O 1
ATOM 1666 N N . GLN A 1 211 ? 4.419 -17.828 -2.629 1.00 97.06 211 GLN A N 1
ATOM 1667 C CA . GLN A 1 211 ? 3.879 -17.286 -1.376 1.00 97.06 211 GLN A CA 1
ATOM 1668 C C . GLN A 1 211 ? 2.487 -17.875 -1.053 1.00 97.06 211 GLN A C 1
ATOM 1670 O O . GLN A 1 211 ? 1.553 -17.115 -0.779 1.00 97.06 211 GLN A O 1
ATOM 1675 N N . PRO A 1 212 ? 2.317 -19.215 -1.055 1.00 97.00 212 PRO A N 1
ATOM 1676 C CA . PRO A 1 212 ? 1.006 -19.849 -0.889 1.00 97.00 212 PRO A CA 1
ATOM 1677 C C . PRO A 1 212 ? 0.318 -19.466 0.427 1.00 97.00 212 PRO A C 1
ATOM 1679 O O . PRO A 1 212 ? -0.894 -19.270 0.441 1.00 97.00 212 PRO A O 1
ATOM 1682 N N . ASP A 1 213 ? 1.078 -19.289 1.510 1.00 97.38 213 ASP A N 1
ATOM 1683 C CA . ASP A 1 213 ? 0.526 -18.938 2.824 1.00 97.38 213 ASP A CA 1
ATOM 1684 C C . ASP A 1 213 ? -0.062 -17.519 2.849 1.00 97.38 213 ASP A C 1
ATOM 1686 O O . ASP A 1 213 ? -1.119 -17.296 3.436 1.00 97.38 213 ASP A O 1
ATOM 1690 N N . VAL A 1 214 ? 0.574 -16.563 2.159 1.00 97.50 214 VAL A N 1
ATOM 1691 C CA . VAL A 1 214 ? 0.068 -15.184 2.049 1.00 97.50 214 VAL A CA 1
ATOM 1692 C C . VAL A 1 214 ? -1.212 -15.148 1.216 1.00 97.50 214 VAL A C 1
ATOM 1694 O O . VAL A 1 214 ? -2.179 -14.484 1.591 1.00 97.50 214 VAL A O 1
ATOM 1697 N N . ILE A 1 215 ? -1.244 -15.888 0.103 1.00 97.69 215 ILE A N 1
ATOM 1698 C CA . ILE A 1 215 ? -2.442 -15.980 -0.741 1.00 97.69 215 ILE A CA 1
ATOM 1699 C C . ILE A 1 215 ? -3.584 -16.665 0.015 1.00 97.69 215 ILE A C 1
ATOM 1701 O O . ILE A 1 215 ? -4.712 -16.173 -0.006 1.00 97.69 215 ILE A O 1
ATOM 1705 N N . ALA A 1 216 ? -3.296 -17.745 0.745 1.00 96.81 216 ALA A N 1
ATOM 1706 C CA . ALA A 1 216 ? -4.281 -18.423 1.579 1.00 96.81 216 ALA A CA 1
ATOM 1707 C C . ALA A 1 216 ? -4.829 -17.503 2.682 1.00 96.81 216 ALA A C 1
ATOM 1709 O O . ALA A 1 216 ? -6.042 -17.479 2.905 1.00 96.81 216 ALA A O 1
ATOM 1710 N N . ALA A 1 217 ? -3.970 -16.707 3.330 1.00 96.50 217 ALA A N 1
ATOM 1711 C CA . ALA A 1 217 ? -4.396 -15.713 4.311 1.00 96.50 217 ALA A CA 1
ATOM 1712 C C . ALA A 1 217 ? -5.369 -14.702 3.686 1.00 96.50 217 ALA A C 1
ATOM 1714 O O . ALA A 1 217 ? -6.461 -14.508 4.220 1.00 96.50 217 ALA A O 1
ATOM 1715 N N . LEU A 1 218 ? -5.040 -14.147 2.515 1.00 96.50 218 LEU A N 1
ATOM 1716 C CA . LEU A 1 218 ? -5.909 -13.210 1.795 1.00 96.50 218 LEU A CA 1
ATOM 1717 C C . LEU A 1 218 ? -7.258 -13.841 1.411 1.00 96.50 218 LEU A C 1
ATOM 1719 O O . LEU A 1 218 ? -8.310 -13.239 1.615 1.00 96.50 218 LEU A O 1
ATOM 1723 N N . GLN A 1 219 ? -7.252 -15.072 0.900 1.00 95.88 219 GLN A N 1
ATOM 1724 C CA . GLN A 1 219 ? -8.471 -15.796 0.520 1.00 95.88 219 GLN A CA 1
ATOM 1725 C C . GLN A 1 219 ? -9.358 -16.135 1.727 1.00 95.88 219 GLN A C 1
ATOM 1727 O O . GLN A 1 219 ? -10.593 -16.121 1.624 1.00 95.88 219 GLN A O 1
ATOM 1732 N N . SER A 1 220 ? -8.749 -16.404 2.887 1.00 95.06 220 SER A N 1
ATOM 1733 C CA . SER A 1 220 ? -9.472 -16.761 4.112 1.00 95.06 220 SER A CA 1
ATOM 1734 C C . SER A 1 220 ? -10.382 -15.636 4.622 1.00 95.06 220 SER A C 1
ATOM 1736 O O . SER A 1 220 ? -11.456 -15.924 5.153 1.00 95.06 220 SER A O 1
ATOM 1738 N N . VAL A 1 221 ? -10.018 -14.377 4.350 1.00 91.94 221 VAL A N 1
ATOM 1739 C CA . VAL A 1 221 ? -10.800 -13.171 4.676 1.00 91.94 221 VAL A CA 1
ATOM 1740 C C . VAL A 1 221 ? -12.218 -13.252 4.093 1.00 91.94 221 VAL A C 1
ATOM 1742 O O . VAL A 1 221 ? -13.217 -12.961 4.740 1.00 91.94 221 VAL A O 1
ATOM 1745 N N . THR A 1 222 ? -12.352 -13.736 2.860 1.00 87.06 222 THR A N 1
ATOM 1746 C CA . THR A 1 222 ? -13.672 -13.813 2.205 1.00 87.06 222 THR A CA 1
ATOM 1747 C C . THR A 1 222 ? -14.439 -15.093 2.533 1.00 87.06 222 THR A C 1
ATOM 1749 O O . THR A 1 222 ? -15.664 -15.139 2.414 1.00 87.06 222 THR A O 1
ATOM 1752 N N . SER A 1 223 ? -13.742 -16.133 2.999 1.00 83.50 223 SER A N 1
ATOM 1753 C CA . SER A 1 223 ? -14.323 -17.459 3.247 1.00 83.50 223 SER A CA 1
ATOM 1754 C C . SER A 1 223 ? -15.038 -17.572 4.600 1.00 83.50 223 SER A C 1
ATOM 1756 O O . SER A 1 223 ? -15.879 -18.453 4.783 1.00 83.50 223 SER A O 1
ATOM 1758 N N . ASN A 1 224 ? -14.771 -16.664 5.544 1.00 69.56 224 ASN A N 1
ATOM 1759 C CA . ASN A 1 224 ? -15.291 -16.723 6.916 1.00 69.56 224 ASN A CA 1
ATOM 1760 C C . ASN A 1 224 ? -16.762 -16.291 7.091 1.00 69.56 224 ASN A C 1
ATOM 1762 O O . ASN A 1 224 ? -17.202 -16.064 8.216 1.00 69.56 224 ASN A O 1
ATOM 1766 N N . ASN A 1 225 ? -17.572 -16.265 6.025 1.00 60.94 225 ASN A N 1
ATOM 1767 C CA . ASN A 1 225 ? -19.003 -15.911 6.085 1.00 60.94 225 ASN A CA 1
ATOM 1768 C C . ASN A 1 225 ? -19.865 -16.806 7.003 1.00 60.94 225 ASN A C 1
ATOM 1770 O O . ASN A 1 225 ? -21.018 -16.474 7.252 1.00 60.94 225 ASN A O 1
ATOM 1774 N N . ASN A 1 226 ? -19.317 -17.909 7.525 1.00 53.09 226 ASN A N 1
ATOM 1775 C CA . ASN A 1 226 ? -19.993 -18.817 8.457 1.00 53.09 226 ASN A CA 1
ATOM 1776 C C . ASN A 1 226 ? -19.400 -18.825 9.872 1.00 53.09 226 ASN A C 1
ATOM 1778 O O . ASN A 1 226 ? -19.740 -19.711 10.661 1.00 53.09 226 ASN A O 1
ATOM 1782 N N . ARG A 1 227 ? -18.525 -17.877 10.232 1.00 52.19 227 ARG A N 1
ATOM 1783 C CA . ARG A 1 227 ? -18.208 -17.670 11.647 1.00 52.19 227 ARG A CA 1
ATOM 1784 C C . ARG A 1 227 ? -19.447 -17.027 12.271 1.00 52.19 227 ARG A C 1
ATOM 1786 O O . ARG A 1 227 ? -19.561 -15.810 12.312 1.00 52.19 227 ARG A O 1
ATOM 1793 N N . GLU A 1 228 ? -20.401 -17.858 12.709 1.00 49.06 228 GLU A N 1
ATOM 1794 C CA . GLU A 1 228 ? -21.321 -17.479 13.781 1.00 49.06 228 GLU A CA 1
ATOM 1795 C C . GLU A 1 228 ? -20.428 -16.856 14.839 1.00 49.06 228 GLU A C 1
ATOM 1797 O O . GLU A 1 228 ? -19.580 -17.553 15.409 1.00 49.06 228 GLU A O 1
ATOM 1802 N N . THR A 1 229 ? -20.526 -15.535 14.990 1.00 49.62 229 THR A N 1
ATOM 1803 C CA . THR A 1 229 ? -19.783 -14.767 15.972 1.00 49.62 229 THR A CA 1
ATOM 1804 C C . THR A 1 229 ? -20.142 -15.393 17.300 1.00 49.62 229 THR A C 1
ATOM 1806 O O . THR A 1 229 ? -21.191 -15.128 17.884 1.00 49.62 229 THR A O 1
ATOM 1809 N N . SER A 1 230 ? -19.310 -16.332 17.736 1.00 42.66 230 SER A N 1
ATOM 1810 C CA . SER A 1 230 ? -19.344 -16.839 19.083 1.00 42.66 230 SER A CA 1
ATOM 1811 C C . SER A 1 230 ? -18.891 -15.616 19.843 1.00 42.66 230 SER A C 1
ATOM 1813 O O . SER A 1 230 ? -17.704 -15.296 19.845 1.00 42.66 230 SER A O 1
ATOM 1815 N N . VAL A 1 231 ? -19.866 -14.843 20.320 1.00 44.41 231 VAL A N 1
ATOM 1816 C CA . VAL A 1 231 ? -19.654 -13.746 21.245 1.00 44.41 231 VAL A CA 1
ATOM 1817 C C . VAL A 1 231 ? -19.033 -14.420 22.456 1.0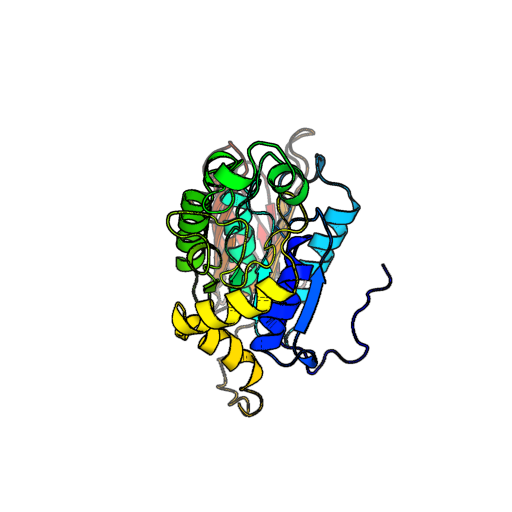0 44.41 231 VAL A C 1
ATOM 1819 O O . VAL A 1 231 ? -19.716 -14.901 23.355 1.00 44.41 231 VAL A O 1
ATOM 1822 N N . VAL A 1 232 ? -17.714 -14.581 22.416 1.00 41.22 232 VAL A N 1
ATOM 1823 C CA . VAL A 1 232 ? -16.927 -14.675 23.623 1.00 41.22 232 VAL A CA 1
ATOM 1824 C C . VAL A 1 232 ? -17.255 -13.352 24.281 1.00 41.22 232 VAL A C 1
ATOM 1826 O O . VAL A 1 232 ? -16.936 -12.305 23.721 1.00 41.22 232 VAL A O 1
ATOM 1829 N N . GLU A 1 233 ? -18.030 -13.399 25.363 1.00 42.69 233 GLU A N 1
ATOM 1830 C CA . GLU A 1 233 ? -18.214 -12.270 26.264 1.00 42.69 233 GLU A CA 1
ATOM 1831 C C . GLU A 1 233 ? -16.812 -11.879 26.744 1.00 42.69 233 GLU A C 1
ATOM 1833 O O . GLU A 1 233 ? -16.332 -12.335 27.778 1.00 42.69 233 GLU A O 1
ATOM 1838 N N . ALA A 1 234 ? -16.102 -11.100 25.928 1.00 47.97 234 ALA A N 1
ATOM 1839 C CA . ALA A 1 234 ? -15.015 -10.279 26.388 1.00 47.97 234 ALA A CA 1
ATOM 1840 C C . ALA A 1 234 ? -15.649 -9.418 27.473 1.00 47.97 234 ALA A C 1
ATOM 1842 O O . ALA A 1 234 ? -16.661 -8.754 27.221 1.00 47.97 234 ALA A O 1
ATOM 1843 N N . GLU A 1 235 ? -15.123 -9.512 28.693 1.00 53.09 235 GLU A N 1
ATOM 1844 C CA . GLU A 1 235 ? -15.488 -8.582 29.752 1.00 53.09 235 GLU A CA 1
ATOM 1845 C C . GLU A 1 235 ? -15.431 -7.187 29.138 1.00 53.09 235 GLU A C 1
ATOM 1847 O O . GLU A 1 235 ? -14.407 -6.811 28.574 1.00 53.09 235 GLU A O 1
ATOM 1852 N N . ALA A 1 236 ? -16.575 -6.500 29.119 1.00 52.12 236 ALA A N 1
ATOM 1853 C CA . ALA A 1 236 ? -16.758 -5.295 28.333 1.00 52.12 236 ALA A CA 1
ATOM 1854 C C . ALA A 1 236 ? -15.679 -4.270 28.704 1.00 52.12 236 ALA A C 1
ATOM 1856 O O . ALA A 1 236 ? -15.780 -3.601 29.733 1.00 52.12 236 ALA A O 1
ATOM 1857 N N . SER A 1 237 ? -14.636 -4.157 27.878 1.00 65.31 237 SER A N 1
ATOM 1858 C CA . SER A 1 237 ? -13.686 -3.064 27.989 1.00 65.31 237 SER A CA 1
ATOM 1859 C C . SER A 1 237 ? -14.438 -1.820 27.549 1.00 65.31 237 SER A C 1
ATOM 1861 O O . SER A 1 237 ? -14.865 -1.715 26.395 1.00 65.31 237 SER A O 1
ATOM 1863 N N . THR A 1 238 ? -14.663 -0.892 28.467 1.00 80.69 238 THR A N 1
ATOM 1864 C CA . THR A 1 238 ? -15.314 0.367 28.121 1.00 80.69 238 THR A CA 1
ATOM 1865 C C . THR A 1 238 ? -14.343 1.161 27.255 1.00 80.69 238 THR A C 1
ATOM 1867 O O . THR A 1 238 ? -13.265 1.538 27.723 1.00 80.69 238 THR A O 1
ATOM 1870 N N . ALA A 1 239 ? -14.709 1.388 25.992 1.00 85.44 239 ALA A N 1
ATOM 1871 C CA . ALA A 1 239 ? -13.978 2.302 25.127 1.00 85.44 239 ALA A CA 1
ATOM 1872 C C . ALA A 1 239 ? -13.937 3.688 25.789 1.00 85.44 239 ALA A C 1
ATOM 1874 O O . ALA A 1 239 ? -14.958 4.197 26.254 1.00 85.44 239 ALA A O 1
ATOM 1875 N N . LEU A 1 240 ? -12.745 4.271 25.856 1.00 90.00 240 LEU A N 1
ATOM 1876 C CA . LEU A 1 240 ? -12.456 5.519 26.543 1.00 90.00 240 LEU A CA 1
ATOM 1877 C C . LEU A 1 240 ? -12.006 6.563 25.520 1.00 90.00 240 LEU A C 1
ATOM 1879 O O . LEU A 1 240 ? -10.967 6.398 24.876 1.00 90.00 240 LEU A O 1
ATOM 1883 N N . SER A 1 241 ? -12.777 7.642 25.379 1.00 91.38 241 SER A N 1
ATOM 1884 C CA . SER A 1 241 ? -12.394 8.795 24.563 1.00 91.38 241 SER A CA 1
ATOM 1885 C C . SER A 1 241 ? -11.661 9.808 25.435 1.00 91.38 241 SER A C 1
ATOM 1887 O O . SER A 1 241 ? -12.178 10.268 26.450 1.00 91.38 241 SER A O 1
ATOM 1889 N N . LEU A 1 242 ? -10.441 10.162 25.045 1.00 94.25 242 LEU A N 1
ATOM 1890 C CA . LEU A 1 242 ? -9.579 11.079 25.780 1.00 94.25 242 LEU A CA 1
ATOM 1891 C C . LEU A 1 242 ? -9.325 12.329 24.944 1.00 94.25 242 LEU A C 1
ATOM 1893 O O . LEU A 1 242 ? -9.013 12.234 23.756 1.00 94.25 242 LEU A O 1
ATOM 1897 N N . ARG A 1 243 ? -9.374 13.506 25.562 1.00 95.12 243 ARG A N 1
ATOM 1898 C CA . ARG A 1 243 ? -9.027 14.781 24.928 1.00 95.12 243 ARG A CA 1
ATOM 1899 C C . ARG A 1 243 ? -8.033 15.538 25.798 1.00 95.12 243 ARG A C 1
ATOM 1901 O O . ARG A 1 243 ? -8.359 15.925 26.909 1.00 95.12 243 ARG A O 1
ATOM 1908 N N . LEU A 1 244 ? -6.824 15.760 25.291 1.00 95.50 244 LEU A N 1
ATOM 1909 C CA . LEU A 1 244 ? -5.776 16.524 25.967 1.00 95.50 244 LEU A CA 1
ATOM 1910 C C . LEU A 1 244 ? -5.712 17.937 25.391 1.00 95.50 244 LEU A C 1
ATOM 1912 O O . LEU A 1 244 ? -5.501 18.105 24.188 1.00 95.50 244 LEU A O 1
ATOM 1916 N N . GLU A 1 245 ? -5.840 18.945 26.243 1.00 95.25 245 GLU A N 1
ATOM 1917 C CA . GLU A 1 245 ? -5.721 20.356 25.884 1.00 95.25 245 GLU A CA 1
ATOM 1918 C C . GLU A 1 245 ? -4.540 20.973 26.613 1.00 95.25 245 GLU A C 1
ATOM 1920 O O . GLU A 1 245 ? -4.447 20.900 27.829 1.00 95.25 245 GLU A O 1
ATOM 1925 N N . CYS A 1 246 ? -3.621 21.572 25.868 1.00 95.06 246 CYS A N 1
ATOM 1926 C CA . CYS A 1 246 ? -2.424 22.199 26.400 1.00 95.06 246 CYS A CA 1
ATOM 1927 C C . CYS A 1 246 ? -2.398 23.679 26.036 1.00 95.06 246 CYS A C 1
ATOM 1929 O O . CYS A 1 246 ? -2.574 24.043 24.868 1.00 95.06 246 CYS A O 1
ATOM 1931 N N . GLU A 1 247 ? -2.099 24.528 27.015 1.00 95.12 247 GLU A N 1
ATOM 1932 C CA . GLU A 1 247 ? -2.026 25.974 26.832 1.00 95.12 247 GLU A CA 1
ATOM 1933 C C . GLU A 1 247 ? -0.917 26.379 25.846 1.00 95.12 247 GLU A C 1
ATOM 1935 O O . GLU A 1 247 ? 0.057 25.651 25.595 1.00 95.12 247 GLU A O 1
ATOM 1940 N N . ALA A 1 248 ? -1.071 27.571 25.266 1.00 93.31 248 ALA A N 1
ATOM 1941 C CA . ALA A 1 248 ? -0.008 28.211 24.505 1.00 93.31 248 ALA A CA 1
ATOM 1942 C C . ALA A 1 248 ? 1.085 28.704 25.462 1.00 93.31 248 ALA A C 1
ATOM 1944 O O . ALA A 1 248 ? 0.785 29.317 26.482 1.00 93.31 248 ALA A O 1
ATOM 1945 N N . ILE A 1 249 ? 2.354 28.506 25.105 1.00 90.06 249 ILE A N 1
ATOM 1946 C CA . ILE A 1 249 ? 3.472 29.080 25.877 1.00 90.06 249 ILE A CA 1
ATOM 1947 C C . ILE A 1 249 ? 3.773 30.497 25.385 1.00 90.06 249 ILE A C 1
ATOM 1949 O O . ILE A 1 249 ? 4.066 31.397 26.168 1.00 90.06 249 ILE A O 1
ATOM 1953 N N . ASN A 1 250 ? 3.736 30.687 24.066 1.00 90.56 250 ASN A N 1
ATOM 1954 C CA . ASN A 1 250 ? 3.938 31.955 23.372 1.00 90.56 250 ASN A CA 1
ATOM 1955 C C . ASN A 1 250 ? 3.440 31.824 21.920 1.00 90.56 250 ASN A C 1
ATOM 1957 O O . ASN A 1 250 ? 2.953 30.767 21.520 1.00 90.56 250 ASN A O 1
ATOM 1961 N N . GLU A 1 251 ? 3.590 32.878 21.118 1.00 87.44 251 GLU A N 1
ATOM 1962 C CA . GLU A 1 251 ? 3.181 32.892 19.703 1.00 87.44 251 GLU A CA 1
ATOM 1963 C C . GLU A 1 251 ? 3.837 31.783 18.860 1.00 87.44 251 GLU A C 1
ATOM 1965 O O . GLU A 1 251 ? 3.225 31.280 17.921 1.00 87.44 251 GLU A O 1
ATOM 1970 N N . SER A 1 252 ? 5.054 31.358 19.213 1.00 82.31 252 SER A N 1
ATOM 1971 C CA . SER A 1 252 ? 5.784 30.291 18.516 1.00 82.31 252 SER A CA 1
ATOM 1972 C C . SER A 1 252 ? 5.363 28.882 18.947 1.00 82.31 252 SER A C 1
ATOM 1974 O O . SER A 1 252 ? 5.685 27.910 18.266 1.00 82.31 252 SER A O 1
ATOM 1976 N N . LEU A 1 253 ? 4.666 28.751 20.079 1.00 83.38 253 LEU A N 1
ATOM 1977 C CA . LEU A 1 253 ? 4.181 27.491 20.641 1.00 83.38 253 LEU A CA 1
ATOM 1978 C C . LEU A 1 253 ? 2.691 27.642 20.988 1.00 83.38 253 LEU A C 1
ATOM 1980 O O . LEU A 1 253 ? 2.348 27.770 22.171 1.00 83.38 253 LEU A O 1
ATOM 1984 N N . PRO A 1 254 ? 1.804 27.632 19.970 1.00 90.56 254 PRO A N 1
ATOM 1985 C CA . PRO A 1 254 ? 0.368 27.839 20.152 1.00 90.56 254 PRO A CA 1
ATOM 1986 C C . PRO A 1 254 ? -0.254 26.697 20.953 1.00 90.56 254 PRO A C 1
ATOM 1988 O O . PRO A 1 254 ? 0.352 25.632 21.070 1.00 90.56 254 PRO A O 1
ATOM 1991 N N . ALA A 1 255 ? -1.455 26.906 21.494 1.00 93.06 255 ALA A N 1
ATOM 1992 C CA . ALA A 1 255 ? -2.208 25.879 22.212 1.00 93.06 255 ALA A CA 1
ATOM 1993 C C . ALA A 1 255 ? -2.412 24.625 21.342 1.00 93.06 255 ALA A C 1
ATOM 1995 O O . ALA A 1 255 ? -2.495 24.718 20.115 1.00 93.06 255 ALA A O 1
ATOM 1996 N N . ILE A 1 256 ? -2.459 23.455 21.978 1.00 93.75 256 ILE A N 1
ATOM 1997 C CA . ILE A 1 256 ? -2.594 22.161 21.299 1.00 93.75 256 ILE A CA 1
ATOM 1998 C C . ILE A 1 256 ? -3.797 21.424 21.880 1.00 93.75 256 ILE A C 1
ATOM 2000 O O . ILE A 1 256 ? -3.923 21.331 23.095 1.00 93.75 256 ILE A O 1
ATOM 2004 N N . THR A 1 257 ? -4.621 20.839 21.012 1.00 94.44 257 THR A N 1
ATOM 2005 C CA . THR A 1 257 ? -5.670 19.884 21.387 1.00 94.44 257 THR A CA 1
ATOM 2006 C C . THR A 1 257 ? -5.403 18.558 20.684 1.00 94.44 257 THR A C 1
ATOM 2008 O O . THR A 1 257 ? -5.218 18.536 19.465 1.00 94.44 257 THR A O 1
ATOM 2011 N N . ARG A 1 258 ? -5.383 17.453 21.433 1.00 92.88 258 ARG A N 1
ATOM 2012 C CA . ARG A 1 258 ? -5.242 16.085 20.909 1.00 92.88 258 ARG A CA 1
ATOM 2013 C C . ARG A 1 258 ? -6.383 15.209 21.405 1.00 92.88 258 ARG A C 1
ATOM 2015 O O . ARG A 1 258 ? -6.907 15.441 22.489 1.00 92.88 258 ARG A O 1
ATOM 2022 N N . ARG A 1 259 ? -6.768 14.220 20.600 1.00 93.75 259 ARG A N 1
ATOM 2023 C CA . ARG A 1 259 ? -7.778 13.217 20.947 1.00 93.75 259 ARG A CA 1
ATOM 2024 C C . ARG A 1 259 ? -7.169 11.828 20.826 1.00 93.75 259 ARG A C 1
ATOM 2026 O O . ARG A 1 259 ? -6.408 11.593 19.891 1.00 93.75 259 ARG A O 1
ATOM 2033 N N . PHE A 1 260 ? -7.515 10.945 21.751 1.00 92.81 260 PHE A N 1
ATOM 2034 C CA . PHE A 1 260 ? -7.033 9.571 21.803 1.00 92.81 260 PHE A CA 1
ATOM 2035 C C . PHE A 1 260 ? -8.205 8.632 22.068 1.00 92.81 260 PHE A C 1
ATOM 2037 O O . PHE A 1 260 ? -9.143 8.992 22.780 1.00 92.81 260 PHE A O 1
ATOM 2044 N N . ALA A 1 261 ? -8.124 7.430 21.511 1.00 90.12 261 ALA A N 1
ATOM 2045 C CA . ALA A 1 261 ? -8.974 6.313 21.886 1.00 90.12 261 ALA A CA 1
ATOM 2046 C C . ALA A 1 261 ? -8.143 5.346 22.736 1.00 90.12 261 ALA A C 1
ATOM 2048 O O . ALA A 1 261 ? -6.979 5.092 22.427 1.00 90.12 261 ALA A O 1
ATOM 2049 N N . SER A 1 262 ? -8.723 4.843 23.820 1.00 92.44 262 SER A N 1
ATOM 2050 C CA . SER A 1 262 ? -8.100 3.856 24.703 1.00 92.44 262 SER A CA 1
ATOM 2051 C C . SER A 1 262 ? -9.159 2.888 25.236 1.00 92.44 262 SER A C 1
ATOM 2053 O O . SER A 1 262 ? -10.357 3.101 25.043 1.00 92.44 262 SER A O 1
ATOM 2055 N N . SER A 1 263 ? -8.736 1.824 25.909 1.00 90.19 263 SER A N 1
ATOM 2056 C CA . SER A 1 263 ? -9.608 0.951 26.693 1.00 90.19 263 SER A CA 1
ATOM 2057 C C . SER A 1 263 ? -9.353 1.183 28.182 1.00 90.19 263 SER A C 1
ATOM 2059 O O . SER A 1 263 ? -8.215 1.390 28.608 1.00 90.19 263 SER A O 1
ATOM 2061 N N . LEU A 1 264 ? -10.423 1.179 28.982 1.00 91.00 264 LEU A N 1
ATOM 2062 C CA . LEU A 1 264 ? -10.311 1.203 30.439 1.00 91.00 264 LEU A CA 1
ATOM 2063 C C . LEU A 1 264 ? -10.463 -0.217 30.991 1.00 91.00 264 LEU A C 1
ATOM 2065 O O . LEU A 1 264 ? -11.554 -0.790 30.966 1.00 91.00 264 LEU A O 1
ATOM 2069 N N . GLU A 1 265 ? -9.385 -0.754 31.549 1.00 91.38 265 GLU A N 1
ATOM 2070 C CA . GLU A 1 265 ? -9.323 -2.096 32.122 1.00 91.38 265 GLU A CA 1
ATOM 2071 C C . GLU A 1 265 ? -8.934 -2.009 33.595 1.00 91.38 265 GLU A C 1
ATOM 2073 O O . GLU A 1 265 ? -7.853 -1.547 33.950 1.00 91.38 265 GLU A O 1
ATOM 2078 N N . GLN A 1 266 ? -9.841 -2.422 34.487 1.00 92.56 266 GLN A N 1
ATOM 2079 C CA . GLN A 1 266 ? -9.615 -2.404 35.942 1.00 92.56 266 GLN A CA 1
ATOM 2080 C C . GLN A 1 266 ? -9.171 -1.028 36.483 1.00 92.56 266 GLN A C 1
ATOM 2082 O O . GLN A 1 266 ? -8.400 -0.930 37.437 1.00 92.56 266 GLN A O 1
ATOM 2087 N N . GLY A 1 267 ? -9.674 0.049 35.871 1.00 92.75 267 GLY A N 1
ATOM 2088 C CA . GLY A 1 267 ? -9.318 1.424 36.220 1.00 92.75 267 GLY A CA 1
ATOM 2089 C C . GLY A 1 267 ? -7.980 1.892 35.645 1.00 92.75 267 GLY A C 1
ATOM 2090 O O . GLY A 1 267 ? -7.581 3.012 35.935 1.00 92.75 267 GLY A O 1
ATOM 2091 N N . ALA A 1 268 ? -7.289 1.095 34.834 1.00 94.94 268 ALA A N 1
ATOM 2092 C CA . ALA A 1 268 ? -6.091 1.500 34.109 1.00 94.94 268 ALA A CA 1
ATOM 2093 C C . ALA A 1 268 ? -6.398 1.713 32.624 1.00 94.94 268 ALA A C 1
ATOM 2095 O O . ALA A 1 268 ? -7.260 1.046 32.057 1.00 94.94 268 ALA A O 1
ATOM 2096 N N . PHE A 1 269 ? -5.694 2.647 32.000 1.00 94.94 269 PHE A N 1
ATOM 2097 C CA . PHE A 1 269 ? -5.746 2.871 30.561 1.00 94.94 269 PHE A CA 1
ATOM 2098 C C . PHE A 1 269 ? -4.357 3.249 30.051 1.00 94.94 269 PHE A C 1
ATOM 2100 O O . PHE A 1 269 ? -3.508 3.722 30.811 1.00 94.94 269 PHE A O 1
ATOM 2107 N N . ALA A 1 270 ? -4.123 3.050 28.761 1.00 95.69 270 ALA A N 1
ATOM 2108 C CA . ALA A 1 270 ? -2.837 3.313 28.136 1.00 95.69 270 ALA A CA 1
ATOM 2109 C C . ALA A 1 270 ? -3.029 4.059 26.819 1.00 95.69 270 ALA A C 1
ATOM 2111 O O . ALA A 1 270 ? -3.911 3.735 26.022 1.00 95.69 270 ALA A O 1
ATOM 2112 N N . VAL A 1 271 ? -2.175 5.047 26.577 1.00 94.88 271 VAL A N 1
ATOM 2113 C CA . VAL A 1 271 ? -2.030 5.683 25.270 1.00 94.88 271 VAL A CA 1
ATOM 2114 C C . VAL A 1 271 ? -0.669 5.305 24.718 1.00 94.88 271 VAL A C 1
ATOM 2116 O O . VAL A 1 271 ? 0.349 5.429 25.405 1.00 94.88 271 VAL A O 1
ATOM 2119 N N . ARG A 1 272 ? -0.682 4.793 23.489 1.00 92.94 272 ARG A N 1
ATOM 2120 C CA . ARG A 1 272 ? 0.492 4.413 22.709 1.00 92.94 272 ARG A CA 1
ATOM 2121 C C . ARG A 1 272 ? 0.289 4.964 21.305 1.00 92.94 272 ARG A C 1
ATOM 2123 O O . ARG A 1 272 ? -0.608 4.521 20.597 1.00 92.94 272 ARG A O 1
ATOM 2130 N N . LEU A 1 273 ? 1.062 5.977 20.941 1.00 87.50 273 LEU A N 1
ATOM 2131 C CA . LEU A 1 273 ? 1.105 6.516 19.585 1.00 87.50 273 LEU A CA 1
ATOM 2132 C C . LEU A 1 273 ? 2.554 6.556 19.119 1.00 87.50 273 LEU A C 1
ATOM 2134 O O . LEU A 1 273 ? 3.373 7.165 19.807 1.00 87.50 273 LEU A O 1
ATOM 2138 N N . GLY A 1 274 ? 2.831 5.977 17.953 1.00 85.00 274 GLY A N 1
ATOM 2139 C CA . GLY A 1 274 ? 4.175 5.897 17.383 1.00 85.00 274 GLY A CA 1
ATOM 2140 C C . GLY A 1 274 ? 5.088 4.909 18.111 1.00 85.00 274 GLY A C 1
ATOM 2141 O O . GLY A 1 274 ? 4.619 4.111 18.918 1.00 85.00 274 GLY A O 1
ATOM 2142 N N . GLY A 1 275 ? 6.396 4.996 17.865 1.00 75.62 275 GLY A N 1
ATOM 2143 C CA . GLY A 1 275 ? 7.428 4.164 18.500 1.00 75.62 275 GLY A CA 1
ATOM 2144 C C . GLY A 1 275 ? 8.587 4.978 19.100 1.00 75.62 275 GLY A C 1
ATOM 2145 O O . GLY A 1 275 ? 8.794 6.126 18.714 1.00 75.62 275 GLY A O 1
ATOM 2146 N N . PRO A 1 276 ? 9.383 4.415 20.030 1.00 70.06 276 PRO A N 1
ATOM 2147 C CA . PRO A 1 276 ? 10.470 5.138 20.706 1.00 70.06 276 PRO A CA 1
ATOM 2148 C C . PRO A 1 276 ? 11.590 5.626 19.770 1.00 70.06 276 PRO A C 1
ATOM 2150 O O . PRO A 1 276 ? 12.313 6.559 20.119 1.00 70.06 276 PRO A O 1
ATOM 2153 N N . ASP A 1 277 ? 11.707 5.029 18.582 1.00 72.44 277 ASP A N 1
ATOM 2154 C CA . ASP A 1 277 ? 12.659 5.425 17.538 1.00 72.44 277 ASP A CA 1
ATOM 2155 C C . ASP A 1 277 ? 12.098 6.497 16.580 1.00 72.44 277 ASP A C 1
ATOM 2157 O O . ASP A 1 277 ? 12.787 6.946 15.662 1.00 72.44 277 ASP A O 1
ATOM 2161 N N . GLU A 1 278 ? 10.854 6.941 16.785 1.00 70.44 278 GLU A N 1
ATOM 2162 C CA . GLU A 1 278 ? 10.211 7.954 15.956 1.00 70.44 278 GLU A CA 1
ATOM 2163 C C . GLU A 1 278 ? 10.457 9.382 16.465 1.00 70.44 278 GLU A C 1
ATOM 2165 O O . GLU A 1 278 ? 10.450 9.673 17.662 1.00 70.44 278 GLU A O 1
ATOM 2170 N N . ASP A 1 279 ? 10.539 10.338 15.533 1.00 76.75 279 ASP A N 1
ATOM 2171 C CA . ASP A 1 279 ? 10.633 11.778 15.836 1.00 76.75 279 ASP A CA 1
ATOM 2172 C C . ASP A 1 279 ? 9.400 12.330 16.589 1.00 76.75 279 ASP A C 1
ATOM 2174 O O . ASP A 1 279 ? 9.367 13.510 16.976 1.00 76.75 279 ASP A O 1
ATOM 2178 N N . ARG A 1 280 ? 8.339 11.520 16.720 1.00 80.56 280 ARG A N 1
ATOM 2179 C CA . ARG A 1 280 ? 7.100 11.830 17.437 1.00 80.56 280 ARG A CA 1
ATOM 2180 C C . ARG A 1 280 ? 6.445 10.557 17.971 1.00 80.56 280 ARG A C 1
ATOM 2182 O O . ARG A 1 280 ? 5.806 9.858 17.202 1.00 80.56 280 ARG A O 1
ATOM 2189 N N . TYR A 1 281 ? 6.481 10.350 19.283 1.00 90.94 281 TYR A N 1
ATOM 2190 C CA . TYR A 1 281 ? 5.690 9.306 19.939 1.00 90.94 281 TYR A CA 1
ATOM 2191 C C . TYR A 1 281 ? 5.078 9.807 21.249 1.00 90.94 281 TYR A C 1
ATOM 2193 O O . TYR A 1 281 ? 5.539 10.812 21.795 1.00 90.94 281 TYR A O 1
ATOM 2201 N N . GLU A 1 282 ? 4.031 9.138 21.739 1.00 93.56 282 GLU A N 1
ATOM 2202 C CA . GLU A 1 282 ? 3.400 9.396 23.041 1.00 93.56 282 GLU A CA 1
ATOM 2203 C C . GLU A 1 282 ? 3.048 8.092 23.755 1.00 93.56 282 GLU A C 1
ATOM 2205 O O . GLU A 1 282 ? 2.146 7.370 23.323 1.00 93.56 282 GLU A O 1
ATOM 2210 N N . TYR A 1 283 ? 3.757 7.787 24.842 1.00 95.44 283 TYR A N 1
ATOM 2211 C CA . TYR A 1 283 ? 3.564 6.582 25.646 1.00 95.44 283 TYR A CA 1
ATOM 2212 C C . TYR A 1 283 ? 3.250 6.993 27.073 1.00 95.44 283 TYR A C 1
ATOM 2214 O O . TYR A 1 283 ? 4.127 7.447 27.805 1.00 95.44 283 TYR A O 1
ATOM 2222 N N . TRP A 1 284 ? 1.996 6.844 27.480 1.00 95.94 284 TRP A N 1
ATOM 2223 C CA . TRP A 1 284 ? 1.596 7.172 28.841 1.00 95.94 284 TRP A CA 1
ATOM 2224 C C . TRP A 1 284 ? 0.544 6.224 29.388 1.00 95.94 284 TRP A C 1
ATOM 2226 O O . TRP A 1 284 ? -0.319 5.721 28.668 1.00 95.94 284 TRP A O 1
ATOM 2236 N N . ASP A 1 285 ? 0.659 5.979 30.686 1.00 96.88 285 ASP A N 1
ATOM 2237 C CA . ASP A 1 285 ? -0.216 5.132 31.473 1.00 96.88 285 ASP A CA 1
ATOM 2238 C C . ASP A 1 285 ? -1.049 6.001 32.401 1.00 96.88 285 ASP A C 1
ATOM 2240 O O . ASP A 1 285 ? -0.552 6.925 33.055 1.00 96.88 285 ASP A O 1
ATOM 2244 N N . GLY A 1 286 ? -2.335 5.695 32.439 1.00 96.44 286 GLY A N 1
ATOM 2245 C CA . GLY A 1 286 ? -3.312 6.356 33.270 1.00 96.44 286 GLY A CA 1
ATOM 2246 C C . GLY A 1 286 ? -3.974 5.384 34.231 1.00 96.44 286 GLY A C 1
ATOM 2247 O O . GLY A 1 286 ? -4.205 4.220 33.914 1.00 96.44 286 GLY A O 1
ATOM 2248 N N . THR A 1 287 ? -4.302 5.872 35.420 1.00 96.56 287 THR A N 1
ATOM 2249 C CA . THR A 1 287 ? -5.088 5.141 36.417 1.00 96.56 287 THR A CA 1
ATOM 2250 C C . THR A 1 287 ? -6.214 6.017 36.939 1.00 96.56 287 THR A C 1
ATOM 2252 O O . THR A 1 287 ? -6.034 7.221 37.116 1.00 96.56 287 THR A O 1
ATOM 2255 N N . ILE A 1 288 ? -7.366 5.405 37.190 1.00 94.88 288 ILE A N 1
ATOM 2256 C CA . ILE A 1 288 ? -8.554 5.970 37.821 1.00 94.88 288 ILE A CA 1
ATOM 2257 C C . ILE A 1 288 ? -8.826 5.121 39.064 1.00 94.88 288 ILE A C 1
ATOM 2259 O O . ILE A 1 288 ? -9.298 3.987 38.985 1.00 94.88 288 ILE A O 1
ATOM 2263 N N . GLY A 1 289 ? -8.481 5.663 40.227 1.00 94.62 289 GLY A N 1
ATOM 2264 C CA . GLY A 1 289 ? -8.725 5.036 41.517 1.00 94.62 289 GLY A CA 1
ATOM 2265 C C . GLY A 1 289 ? -10.215 4.954 41.845 1.00 94.62 289 GLY A C 1
ATOM 2266 O O . GLY A 1 289 ? -11.035 5.722 41.344 1.00 94.62 289 GLY A O 1
ATOM 2267 N N . ALA A 1 290 ? -10.570 4.048 42.757 1.00 94.31 290 ALA A N 1
ATOM 2268 C CA . ALA A 1 290 ? -11.952 3.869 43.210 1.00 94.31 290 ALA A CA 1
ATOM 2269 C C . ALA A 1 290 ? -12.549 5.117 43.896 1.00 94.31 290 ALA A C 1
ATOM 2271 O O . ALA A 1 290 ? -13.766 5.250 43.982 1.00 94.31 290 ALA A O 1
ATOM 2272 N N . ASP A 1 291 ? -11.708 6.034 44.384 1.00 94.62 291 ASP A N 1
ATOM 2273 C CA . ASP A 1 291 ? -12.112 7.331 44.940 1.00 94.62 291 ASP A CA 1
ATOM 2274 C C . ASP A 1 291 ? -12.246 8.432 43.868 1.00 94.62 291 ASP A C 1
ATOM 2276 O O . ASP A 1 291 ? -12.415 9.607 44.197 1.00 94.62 291 ASP A O 1
ATOM 2280 N N . GLY A 1 292 ? -12.135 8.053 42.592 1.00 92.88 292 GLY A N 1
ATOM 2281 C CA . GLY A 1 292 ? -12.149 8.949 41.447 1.00 92.88 292 GLY A CA 1
ATOM 2282 C C . GLY A 1 292 ? -10.833 9.687 41.219 1.00 92.88 292 GLY A C 1
ATOM 2283 O O . GLY A 1 292 ? -10.803 10.558 40.358 1.00 92.88 292 GLY A O 1
ATOM 2284 N N . THR A 1 293 ? -9.753 9.404 41.955 1.00 96.00 293 THR A N 1
ATOM 2285 C CA . THR A 1 293 ? -8.449 10.040 41.708 1.00 96.00 293 THR A CA 1
ATOM 2286 C C . THR A 1 293 ? -7.847 9.548 40.400 1.00 96.00 293 THR A C 1
ATOM 2288 O O . THR A 1 293 ? -7.796 8.347 40.156 1.00 96.00 293 THR A O 1
ATOM 2291 N N . VAL A 1 294 ? -7.369 10.473 39.571 1.00 96.00 294 VAL A N 1
ATOM 2292 C CA . VAL A 1 294 ? -6.752 10.176 38.278 1.00 96.00 294 VAL A CA 1
ATOM 2293 C C . VAL A 1 294 ? -5.283 10.549 38.296 1.00 96.00 294 VAL A C 1
ATOM 2295 O O . VAL A 1 294 ? -4.929 11.635 38.749 1.00 96.00 294 VAL A O 1
ATOM 2298 N N . SER A 1 295 ? -4.439 9.651 37.797 1.00 97.12 295 SER A N 1
ATOM 2299 C CA . SER A 1 295 ? -3.000 9.864 37.652 1.00 97.12 295 SER A CA 1
ATOM 2300 C C . SER A 1 295 ? -2.549 9.368 36.292 1.00 97.12 295 SER A C 1
ATOM 2302 O O . SER A 1 295 ? -2.816 8.222 35.935 1.00 97.12 295 SER A O 1
ATOM 2304 N N . VAL A 1 296 ? -1.873 10.238 35.548 1.00 97.31 296 VAL A N 1
ATOM 2305 C CA . VAL A 1 296 ? -1.291 9.955 34.237 1.00 97.31 296 VAL A CA 1
ATOM 2306 C C . VAL A 1 296 ? 0.200 10.222 34.289 1.00 97.31 296 VAL A C 1
ATOM 2308 O O . VAL A 1 296 ? 0.620 11.300 34.725 1.00 97.31 296 VAL A O 1
ATOM 2311 N N . ARG A 1 297 ? 1.000 9.255 33.845 1.00 97.88 297 ARG A N 1
ATOM 2312 C CA . ARG A 1 297 ? 2.459 9.360 33.750 1.00 97.88 297 ARG A CA 1
ATOM 2313 C C . ARG A 1 297 ? 2.940 8.756 32.446 1.00 97.88 297 ARG A C 1
ATOM 2315 O O . ARG A 1 297 ? 2.420 7.738 32.007 1.00 97.88 297 ARG A O 1
ATOM 2322 N N . GLY A 1 298 ? 3.966 9.349 31.862 1.00 96.38 298 GLY A N 1
ATOM 2323 C CA . GLY A 1 298 ? 4.627 8.764 30.711 1.00 96.38 298 GLY A CA 1
ATOM 2324 C C . GLY A 1 298 ? 5.573 9.733 30.045 1.00 96.38 298 GLY A C 1
ATOM 2325 O O . GLY A 1 298 ? 6.005 10.716 30.647 1.00 96.38 298 GLY A O 1
ATOM 2326 N N . GLU A 1 299 ? 5.846 9.461 28.785 1.00 95.69 299 GLU A N 1
ATOM 2327 C CA . GLU A 1 299 ? 6.845 10.156 28.000 1.00 95.69 299 GLU A CA 1
ATOM 2328 C C . GLU A 1 299 ? 6.372 10.388 26.565 1.00 95.69 299 GLU A C 1
ATOM 2330 O O . GLU A 1 299 ? 5.463 9.730 26.052 1.00 95.69 299 GLU A O 1
ATOM 2335 N N . TYR A 1 300 ? 6.969 11.383 25.921 1.00 93.69 300 TYR A N 1
ATOM 2336 C CA . TYR A 1 300 ? 6.685 11.723 24.542 1.00 93.69 300 TYR A CA 1
ATOM 2337 C C . TYR A 1 300 ? 7.875 12.399 23.863 1.00 93.69 300 TYR A C 1
ATOM 2339 O O . TYR A 1 300 ? 8.717 13.031 24.508 1.00 93.69 300 TYR A O 1
ATOM 2347 N N . ILE A 1 301 ? 7.890 12.344 22.534 1.00 88.38 301 ILE A N 1
ATOM 2348 C CA . ILE A 1 301 ? 8.754 13.169 21.688 1.00 88.38 301 ILE A CA 1
ATOM 2349 C C . ILE A 1 301 ? 7.872 14.068 20.822 1.00 88.38 301 ILE A C 1
ATOM 2351 O O . ILE A 1 301 ? 6.872 13.646 20.243 1.00 88.38 301 ILE A O 1
ATOM 2355 N N . GLU A 1 302 ? 8.231 15.349 20.734 1.00 81.38 302 GLU A N 1
ATOM 2356 C CA . GLU A 1 302 ? 7.585 16.301 19.831 1.00 81.38 302 GLU A CA 1
ATOM 2357 C C . GLU A 1 302 ? 8.644 17.070 19.036 1.00 81.38 302 GLU A C 1
ATOM 2359 O O . GLU A 1 302 ? 9.182 18.099 19.469 1.00 81.38 302 GLU A O 1
ATOM 2364 N N . GLY A 1 303 ? 8.956 16.537 17.851 1.00 76.88 303 GLY A N 1
ATOM 2365 C CA . GLY A 1 303 ? 9.989 17.076 16.973 1.00 76.88 303 GLY A CA 1
ATOM 2366 C C . GLY A 1 303 ? 11.390 16.880 17.554 1.00 76.88 303 GLY A C 1
ATOM 2367 O O . GLY A 1 303 ? 11.636 15.979 18.342 1.00 76.88 303 GLY A O 1
ATOM 2368 N N . LEU A 1 304 ? 12.318 17.776 17.215 1.00 72.38 304 LEU A N 1
ATOM 2369 C CA . LEU A 1 304 ? 13.740 17.661 17.586 1.00 72.38 304 LEU A CA 1
ATOM 2370 C C . LEU A 1 304 ? 14.035 17.916 19.079 1.00 72.38 304 LEU A C 1
ATOM 2372 O O . LEU A 1 304 ? 15.190 18.039 19.479 1.00 72.38 304 LEU A O 1
ATOM 2376 N N . SER A 1 305 ? 13.002 18.056 19.908 1.00 70.56 305 SER A N 1
ATOM 2377 C CA . SER A 1 305 ? 13.109 18.549 21.285 1.00 70.56 305 SER A CA 1
ATOM 2378 C C . SER A 1 305 ? 13.564 17.485 22.291 1.00 70.56 305 SER A C 1
ATOM 2380 O O . SER A 1 305 ? 13.658 17.810 23.480 1.00 70.56 305 SER A O 1
ATOM 2382 N N . GLY A 1 306 ? 13.835 16.260 21.828 1.00 85.38 306 GLY A N 1
ATOM 2383 C CA . GLY A 1 306 ? 14.158 15.096 22.652 1.00 85.38 306 GLY A CA 1
ATOM 2384 C C . GLY A 1 306 ? 12.968 14.577 23.462 1.00 85.38 306 GLY A C 1
ATOM 2385 O O . GLY A 1 306 ? 11.861 15.111 23.371 1.00 85.38 306 GLY A O 1
ATOM 2386 N N . LEU A 1 307 ? 13.234 13.547 24.265 1.00 89.00 307 LEU A N 1
ATOM 2387 C CA . LEU A 1 307 ? 12.282 12.922 25.181 1.00 89.00 307 LEU A CA 1
ATOM 2388 C C . LEU A 1 307 ? 11.801 13.902 26.261 1.00 89.00 307 LEU A C 1
ATOM 2390 O O . LEU A 1 307 ? 12.590 14.671 26.822 1.00 89.00 307 LEU A O 1
ATOM 2394 N N . ARG A 1 308 ? 10.499 13.889 26.539 1.00 92.94 308 ARG A N 1
ATOM 2395 C CA . ARG A 1 308 ? 9.822 14.752 27.512 1.00 92.94 308 ARG A CA 1
ATOM 2396 C C . ARG A 1 308 ? 8.824 13.944 28.320 1.00 92.94 308 ARG A C 1
ATOM 2398 O O . ARG A 1 308 ? 8.171 13.067 27.776 1.00 92.94 308 ARG A O 1
ATOM 2405 N N . ASP A 1 309 ? 8.629 14.329 29.573 1.00 95.81 309 ASP A N 1
ATOM 2406 C CA . ASP A 1 309 ? 7.658 13.670 30.439 1.00 95.81 309 ASP A CA 1
ATOM 2407 C C . ASP A 1 309 ? 6.269 14.311 30.321 1.00 95.81 309 ASP A C 1
ATOM 2409 O O . ASP A 1 309 ? 6.125 15.526 30.116 1.00 95.81 309 ASP A O 1
ATOM 2413 N N . ILE A 1 310 ? 5.240 13.489 30.511 1.00 97.19 310 ILE A N 1
ATOM 2414 C CA . ILE A 1 310 ? 3.879 13.923 30.812 1.00 97.19 310 ILE A CA 1
ATOM 2415 C C . ILE A 1 310 ? 3.501 13.456 32.218 1.00 97.19 310 ILE A C 1
ATOM 2417 O O . ILE A 1 310 ? 3.675 12.294 32.585 1.00 97.19 310 ILE A O 1
ATOM 2421 N N . GLN A 1 311 ? 2.980 14.382 33.015 1.00 97.62 311 GLN A N 1
ATOM 2422 C CA . GLN A 1 311 ? 2.493 14.125 34.360 1.00 97.62 311 GLN A CA 1
ATOM 2423 C C . GLN A 1 311 ? 1.225 14.939 34.596 1.00 97.62 311 GLN A C 1
ATOM 2425 O O . GLN A 1 311 ? 1.296 16.164 34.695 1.00 97.62 311 GLN A O 1
ATOM 2430 N N . LEU A 1 312 ? 0.090 14.252 34.725 1.00 97.38 312 LEU A N 1
ATOM 2431 C CA . LEU A 1 312 ? -1.200 14.859 35.052 1.00 97.38 312 LEU A CA 1
ATOM 2432 C C . LEU A 1 312 ? -1.796 14.161 36.274 1.00 97.38 312 LEU A C 1
ATOM 2434 O O . LEU A 1 312 ? -1.724 12.938 36.391 1.00 97.38 312 LEU A O 1
ATOM 2438 N N . ASP A 1 313 ? -2.404 14.933 37.162 1.00 97.44 313 ASP A N 1
ATOM 2439 C CA . ASP A 1 313 ? -3.087 14.443 38.354 1.00 97.44 313 ASP A CA 1
ATOM 2440 C C . ASP A 1 313 ? -4.444 15.145 38.478 1.00 97.44 313 ASP A C 1
ATOM 2442 O O . ASP A 1 313 ? -4.588 16.322 38.149 1.00 97.44 313 ASP A O 1
ATOM 2446 N N . GLY A 1 314 ? -5.469 14.444 38.951 1.00 96.12 314 GLY A N 1
ATOM 2447 C CA . GLY A 1 314 ? -6.775 15.064 39.147 1.00 96.12 314 GLY A CA 1
ATOM 2448 C C . GLY A 1 314 ? -7.829 14.119 39.677 1.00 96.12 314 GLY A C 1
ATOM 2449 O O . GLY A 1 314 ? -7.522 13.168 40.398 1.00 96.12 314 GLY A O 1
ATOM 2450 N N . ARG 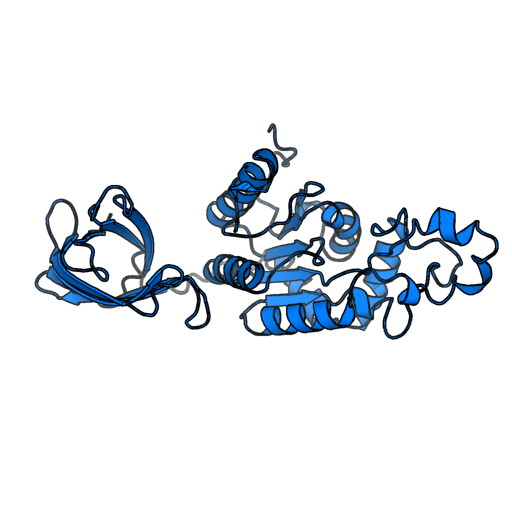A 1 315 ? -9.091 14.419 39.367 1.00 95.44 315 ARG A N 1
ATOM 2451 C CA . ARG A 1 315 ? -10.244 13.641 39.826 1.00 95.44 315 ARG A CA 1
ATOM 2452 C C . ARG A 1 315 ? -11.352 13.587 38.779 1.00 95.44 315 ARG A C 1
ATOM 2454 O O . ARG A 1 315 ? -11.538 14.526 38.008 1.00 95.44 315 ARG A O 1
ATOM 2461 N N . VAL A 1 316 ? -12.113 12.499 38.807 1.00 89.75 316 VAL A N 1
ATOM 2462 C CA . VAL A 1 316 ? -13.389 12.339 38.103 1.00 89.75 316 VAL A CA 1
ATOM 2463 C C . VAL A 1 316 ? -14.370 13.413 38.591 1.00 89.75 316 VAL A C 1
ATOM 2465 O O . VAL A 1 316 ? -14.573 13.546 39.799 1.00 89.75 316 VAL A O 1
ATOM 2468 N N . GLN A 1 317 ? -14.958 14.186 37.673 1.00 88.56 317 GLN A N 1
ATOM 2469 C CA . GLN A 1 317 ? -15.988 15.194 37.961 1.00 88.56 317 GLN A CA 1
ATOM 2470 C C . GLN A 1 317 ? -17.252 14.915 37.133 1.00 88.56 317 GLN A C 1
ATOM 2472 O O . GLN A 1 317 ? -17.202 14.212 36.124 1.00 88.56 317 GLN A O 1
ATOM 2477 N N . ASP A 1 318 ? -18.391 15.477 37.552 1.00 80.06 318 ASP A N 1
ATOM 2478 C CA . ASP A 1 318 ? -19.709 15.241 36.934 1.00 80.06 318 ASP A CA 1
ATOM 2479 C C . ASP A 1 318 ? -19.803 15.707 35.465 1.00 80.06 318 ASP A C 1
ATOM 2481 O O . ASP A 1 318 ? -20.694 15.283 34.732 1.00 80.06 318 ASP A O 1
ATOM 2485 N N . ASN A 1 319 ? -18.900 16.587 35.023 1.00 77.19 319 ASN A N 1
ATOM 2486 C CA . ASN A 1 319 ? -18.817 17.136 33.665 1.00 77.19 319 ASN A CA 1
ATOM 2487 C C . ASN A 1 319 ? -17.701 16.503 32.812 1.00 77.19 319 ASN A C 1
ATOM 2489 O O . ASN A 1 319 ? -17.317 17.084 31.797 1.00 77.19 319 ASN A O 1
ATOM 2493 N N . GLY A 1 320 ? -17.180 15.351 33.236 1.00 72.88 320 GLY A N 1
ATOM 2494 C CA . GLY A 1 320 ? -16.006 14.708 32.656 1.00 72.88 320 GLY A CA 1
ATOM 2495 C C . GLY A 1 320 ? -14.849 14.697 33.648 1.00 72.88 320 GLY A C 1
ATOM 2496 O O . GLY A 1 320 ? -14.708 15.560 34.512 1.00 72.88 320 GLY A O 1
ATOM 2497 N N . VAL A 1 321 ? -14.018 13.670 33.566 1.00 64.81 321 VAL A N 1
ATOM 2498 C CA . VAL A 1 321 ? -12.828 13.549 34.410 1.00 64.81 321 VAL A CA 1
ATOM 2499 C C . VAL A 1 321 ? -11.802 14.588 33.966 1.00 64.81 321 VAL A C 1
ATOM 2501 O O . VAL A 1 321 ? -11.538 14.689 32.773 1.00 64.81 321 VAL A O 1
ATOM 2504 N N . VAL A 1 322 ? -11.221 15.340 34.906 1.00 82.44 322 VAL A N 1
ATOM 2505 C CA . VAL A 1 322 ? -10.187 16.342 34.604 1.00 82.44 322 VAL A CA 1
ATOM 2506 C C . VAL A 1 322 ? -8.928 16.003 35.393 1.00 82.44 322 VAL A C 1
ATOM 2508 O O . VAL A 1 322 ? -8.903 16.118 36.622 1.00 82.44 322 VAL A O 1
ATOM 2511 N N . ALA A 1 323 ? -7.883 15.575 34.686 1.00 92.94 323 ALA A N 1
ATOM 2512 C CA . ALA A 1 323 ? -6.521 15.536 35.215 1.00 92.94 323 ALA A CA 1
ATOM 2513 C C . ALA A 1 323 ? -5.738 16.715 34.647 1.00 92.94 323 ALA A C 1
ATOM 2515 O O . ALA A 1 323 ? -5.778 16.948 33.443 1.00 92.94 323 ALA A O 1
ATOM 2516 N N . SER A 1 324 ? -5.028 17.459 35.490 1.00 95.88 324 SER A N 1
ATOM 2517 C CA . SER A 1 324 ? -4.222 18.595 35.051 1.00 95.88 324 SER A CA 1
ATOM 2518 C C . SER A 1 324 ? -2.772 18.440 35.476 1.00 95.88 324 SER A C 1
ATOM 2520 O O . SER A 1 324 ? -2.439 17.731 36.427 1.00 95.88 324 SER A O 1
ATOM 2522 N N . GLY A 1 325 ? -1.875 19.063 34.728 1.00 96.00 325 GLY A N 1
ATOM 2523 C CA . GLY A 1 325 ? -0.452 18.992 35.008 1.00 96.00 325 GLY A CA 1
ATOM 2524 C C . GLY A 1 325 ? 0.369 19.444 33.820 1.00 96.00 325 GLY A C 1
ATOM 2525 O O . GLY A 1 325 ? -0.035 20.349 33.095 1.00 96.00 325 GLY A O 1
ATOM 2526 N N . ASN A 1 326 ? 1.530 18.826 33.632 1.00 95.75 326 ASN A N 1
ATOM 2527 C CA . ASN A 1 326 ? 2.490 19.256 32.628 1.00 95.75 326 ASN A CA 1
ATOM 2528 C C . ASN A 1 326 ? 2.705 18.189 31.556 1.00 95.75 326 ASN A C 1
ATOM 2530 O O . ASN A 1 326 ? 2.900 17.014 31.864 1.00 95.75 326 ASN A O 1
ATOM 2534 N N . ARG A 1 327 ? 2.758 18.629 30.298 1.00 93.75 327 ARG A N 1
ATOM 2535 C CA . ARG A 1 327 ? 3.338 17.890 29.169 1.00 93.75 327 ARG A CA 1
ATOM 2536 C C . ARG A 1 327 ? 4.563 18.672 28.705 1.00 93.75 327 ARG A C 1
ATOM 2538 O O . ARG A 1 327 ? 4.450 19.685 28.004 1.00 93.75 327 ARG A O 1
ATOM 2545 N N . GLY A 1 328 ? 5.734 18.262 29.188 1.00 91.06 328 GLY A N 1
ATOM 2546 C CA . GLY A 1 328 ? 6.965 19.037 29.069 1.00 91.06 328 GLY A CA 1
ATOM 2547 C C . GLY A 1 328 ? 6.830 20.409 29.735 1.00 91.06 328 GLY A C 1
ATOM 2548 O O . GLY A 1 328 ? 6.677 20.513 30.946 1.00 91.06 328 GLY A O 1
ATOM 2549 N N . VAL A 1 329 ? 6.904 21.474 28.937 1.00 90.81 329 VAL A N 1
ATOM 2550 C CA . VAL A 1 329 ? 6.803 22.870 29.407 1.00 90.81 329 VAL A CA 1
ATOM 2551 C C . VAL A 1 329 ? 5.383 23.447 29.342 1.00 90.81 329 VAL A C 1
ATOM 2553 O O . VAL A 1 329 ? 5.187 24.606 29.700 1.00 90.81 329 VAL A O 1
ATOM 2556 N N . ARG A 1 330 ? 4.403 22.682 28.846 1.00 93.12 330 ARG A N 1
ATOM 2557 C CA . ARG A 1 330 ? 3.011 23.130 28.710 1.00 93.12 330 ARG A CA 1
ATOM 2558 C C . ARG A 1 330 ? 2.182 22.672 29.902 1.00 93.12 330 ARG A C 1
ATOM 2560 O O . ARG A 1 330 ? 2.228 21.489 30.232 1.00 93.12 330 ARG A O 1
ATOM 2567 N N . SER A 1 331 ? 1.372 23.575 30.444 1.00 95.44 331 SER A N 1
ATOM 2568 C CA . SER A 1 331 ? 0.231 23.221 31.290 1.00 95.44 331 SER A CA 1
ATOM 2569 C C . SER A 1 331 ? -0.838 22.561 30.423 1.00 95.44 331 SER A C 1
ATOM 2571 O O . SER A 1 331 ? -1.173 23.098 29.362 1.00 95.44 331 SER A O 1
ATOM 2573 N N . CYS A 1 332 ? -1.355 21.414 30.849 1.00 96.25 332 CYS A N 1
ATOM 2574 C CA . CYS A 1 332 ? -2.381 20.679 30.122 1.00 96.25 332 CYS A CA 1
ATOM 2575 C C . CYS A 1 332 ? -3.491 20.162 31.035 1.00 96.25 332 CYS A C 1
ATOM 2577 O O . CYS A 1 332 ? -3.268 19.902 32.219 1.00 96.25 332 CYS A O 1
ATOM 2579 N N . GLU A 1 333 ? -4.657 19.952 30.436 1.00 95.50 333 GLU A N 1
ATOM 2580 C CA . GLU A 1 333 ? -5.839 19.328 31.016 1.00 95.50 333 GLU A CA 1
ATOM 2581 C C . GLU A 1 333 ? -6.258 18.139 30.143 1.00 95.50 333 GLU A C 1
ATOM 2583 O O . GLU A 1 333 ? -6.336 18.242 28.918 1.00 95.50 333 GLU A O 1
ATOM 2588 N N . LEU A 1 334 ? -6.496 16.992 30.770 1.00 95.62 334 LEU A N 1
ATOM 2589 C CA . LEU A 1 334 ? -6.995 15.780 30.137 1.00 95.62 334 LEU A CA 1
ATOM 2590 C C . LEU A 1 334 ? -8.455 15.581 30.519 1.00 95.62 334 LEU A C 1
ATOM 2592 O O . LEU A 1 334 ? -8.767 15.421 31.699 1.00 95.62 334 LEU A O 1
ATOM 2596 N N . PHE A 1 335 ? -9.301 15.545 29.499 1.00 94.69 335 PHE A N 1
ATOM 2597 C CA . PHE A 1 335 ? -10.726 15.279 29.566 1.00 94.69 335 PHE A CA 1
ATOM 2598 C C . PHE A 1 335 ? -11.015 13.848 29.122 1.00 94.69 335 PHE A C 1
ATOM 2600 O O . PHE A 1 335 ? -10.368 13.328 28.211 1.00 94.69 335 PHE A O 1
ATOM 2607 N N . PHE A 1 336 ? -12.004 13.237 29.759 1.00 90.19 336 PHE A N 1
ATOM 2608 C CA . PHE A 1 336 ? -12.527 11.925 29.407 1.00 90.19 336 PHE A CA 1
ATOM 2609 C C . PHE A 1 336 ? -13.956 12.173 28.922 1.00 90.19 336 PHE A C 1
ATOM 2611 O O . PHE A 1 336 ? -14.788 12.623 29.716 1.00 90.19 336 PHE A O 1
ATOM 2618 N N . ASP A 1 337 ? -14.169 12.006 27.617 1.00 83.19 337 ASP A N 1
ATOM 2619 C CA . ASP A 1 337 ? -15.422 12.324 26.918 1.00 83.19 337 ASP A CA 1
ATOM 2620 C C . ASP A 1 337 ? -16.397 11.131 26.923 1.00 83.19 337 ASP A C 1
ATOM 2622 O O . ASP A 1 337 ? -15.924 9.968 26.859 1.00 83.19 337 ASP A O 1
#

Secondary structure (DSSP, 8-state):
------S--TT--EEEEESTHHHHHHHHHHHHS-GGGEEEEE-TT----SS-TTTTSS-HHHHHHHHHHHHHHHT-TT--EEEEE--TTS--HHHHHHHHHHHHHTT-EEEEEPPPP-BSS-HHHHHTSTTHHHHTT--GGGBSS-HHHHHHHHHHHHHTSTTEEEE-TGGGT-SS---SB-TTS-BSBSSSS-B-HHHHHHHHHHHHHH-HHHHHHHHHHHHTTT-----------EEEEEEEEE---BTTB--EEEEEEEEEBTTEEEEEES-TTSSS-EEEEEEE-TTSEEEEEEEEE-GGG-EEEEEEEEE--TT-EEEEEEETTEEEEEEE-

pLDDT: mean 90.43, std 11.64, range [41.22, 98.5]

Sequence (337 aa):
MEACLPADLSSKKVLLIADSYGAETIPLLERWLPSDQIISIVTGGCVPIYPESGASSRPESCQRLNRFRYDYIAEREDLEAIVIVSNWRHWREIDMVSTFDYISSLGLNLFVVGARPQYSENIPELLDSPIGPQVYNDLSRYHVYDVHEKNAQLSEIVGSYDNSYFLNVLRAFCDEVCPALMPDGQLIYMDSAHTGPVFANYIADHLEAAQPDVIAALQSVTSNNNRETSVVEAEASTALSLRLECEAINESLPAITRRFASSLEQGAFAVRLGGPDEDRYEYWDGTIGADGTVSVRGEYIEGLSGLRDIQLDGRVQDNGVVASGNRGVRSCELFFD

Radius of gyration: 23.7 Å; chains: 1; bounding box: 45×54×77 Å